Protein AF-A0A2L1CAH1-F1 (afdb_monomer_lite)

Structure (mmCIF, N/CA/C/O backbone):
data_AF-A0A2L1CAH1-F1
#
_entry.id   AF-A0A2L1CAH1-F1
#
loop_
_atom_site.group_PDB
_atom_site.id
_atom_site.type_symbol
_atom_site.label_atom_id
_atom_site.label_alt_id
_atom_site.label_comp_id
_atom_site.label_asym_id
_atom_site.label_entity_id
_atom_site.label_seq_id
_atom_site.pdbx_PDB_ins_code
_atom_site.Cartn_x
_a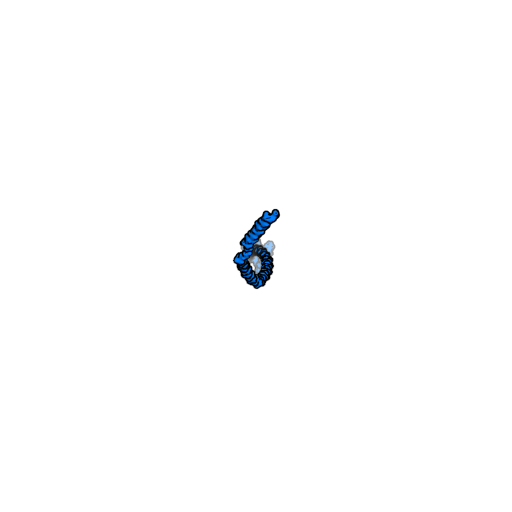tom_site.Cartn_y
_atom_site.Cartn_z
_atom_site.occupancy
_atom_site.B_iso_or_equiv
_atom_site.auth_seq_id
_atom_site.auth_comp_id
_atom_site.auth_asym_id
_atom_site.auth_atom_id
_atom_site.pdbx_PDB_model_num
ATOM 1 N N . MET A 1 1 ? 58.173 22.013 -158.706 1.00 51.66 1 MET A N 1
ATOM 2 C CA . MET A 1 1 ? 57.354 22.444 -157.548 1.00 51.66 1 MET A CA 1
ATOM 3 C C . MET A 1 1 ? 57.846 21.797 -156.236 1.00 51.66 1 MET A C 1
ATOM 5 O O . MET A 1 1 ? 57.111 21.020 -155.655 1.00 51.66 1 MET A O 1
ATOM 9 N N . ASN A 1 2 ? 59.063 22.099 -155.743 1.00 55.28 2 ASN A N 1
ATOM 10 C CA . ASN A 1 2 ? 59.622 21.423 -154.542 1.00 55.28 2 ASN A CA 1
ATOM 11 C C . ASN A 1 2 ? 60.184 22.351 -153.438 1.00 55.28 2 ASN A C 1
ATOM 13 O O . ASN A 1 2 ? 60.408 21.901 -152.319 1.00 55.28 2 ASN A O 1
ATOM 17 N N . ASN A 1 3 ? 60.353 23.658 -153.682 1.00 59.50 3 ASN A N 1
ATOM 18 C CA . ASN A 1 3 ? 60.960 24.559 -152.683 1.00 59.50 3 ASN A CA 1
ATOM 19 C C . ASN A 1 3 ? 59.996 25.047 -151.587 1.00 59.50 3 ASN A C 1
ATOM 21 O O . ASN A 1 3 ? 60.415 25.296 -150.459 1.00 59.50 3 ASN A O 1
ATOM 25 N N . LYS A 1 4 ? 58.692 25.150 -151.875 1.00 61.12 4 LYS A N 1
ATOM 26 C CA . LYS A 1 4 ? 57.699 25.646 -150.901 1.00 61.12 4 LYS A CA 1
ATOM 27 C C . LYS A 1 4 ? 57.363 24.609 -149.818 1.00 61.12 4 LYS A C 1
ATOM 29 O O . LYS A 1 4 ? 57.020 24.982 -148.700 1.00 61.12 4 LYS A O 1
ATOM 34 N N . PHE A 1 5 ? 57.492 23.320 -150.144 1.00 66.44 5 PHE A N 1
ATOM 35 C CA . PHE A 1 5 ? 57.262 22.213 -149.213 1.00 66.44 5 PHE A CA 1
ATOM 36 C C . PHE A 1 5 ? 58.412 22.092 -148.201 1.00 66.44 5 PHE A C 1
ATOM 38 O O . PHE A 1 5 ? 58.162 22.084 -146.998 1.00 66.44 5 PHE A O 1
ATOM 45 N N . ASN A 1 6 ? 59.666 22.155 -148.666 1.00 70.25 6 ASN A N 1
ATOM 46 C CA . ASN A 1 6 ? 60.852 22.134 -147.798 1.00 70.25 6 ASN A CA 1
ATOM 47 C C . ASN A 1 6 ? 60.894 23.298 -146.793 1.00 70.25 6 ASN A C 1
ATOM 49 O O . ASN A 1 6 ? 61.263 23.101 -145.636 1.00 70.25 6 ASN A O 1
ATOM 53 N N . LEU A 1 7 ? 60.458 24.499 -147.192 1.00 77.50 7 LEU A N 1
ATOM 54 C CA . LEU A 1 7 ? 60.399 25.644 -146.279 1.00 77.50 7 LEU A CA 1
ATOM 55 C C . LEU A 1 7 ? 59.354 25.442 -145.166 1.00 77.50 7 LEU A C 1
ATOM 57 O O . LEU A 1 7 ? 59.617 25.755 -144.007 1.00 77.50 7 LEU A O 1
ATOM 61 N N . ARG A 1 8 ? 58.184 24.874 -145.498 1.00 75.00 8 ARG A N 1
ATOM 62 C CA . ARG A 1 8 ? 57.129 24.572 -144.514 1.00 75.00 8 ARG A CA 1
ATOM 63 C C . ARG A 1 8 ? 57.563 23.503 -143.514 1.00 75.00 8 ARG A C 1
ATOM 65 O O . ARG A 1 8 ? 57.330 23.679 -142.323 1.00 75.00 8 ARG A O 1
ATOM 72 N N . VAL A 1 9 ? 58.228 22.446 -143.981 1.00 79.31 9 VAL A N 1
ATOM 73 C CA . VAL A 1 9 ? 58.766 21.387 -143.111 1.00 79.31 9 VAL A CA 1
ATOM 74 C C . VAL A 1 9 ? 59.795 21.960 -142.133 1.00 79.31 9 VAL A C 1
ATOM 76 O O . VAL A 1 9 ? 59.729 21.675 -140.941 1.00 79.31 9 VAL A O 1
ATOM 79 N N . ARG A 1 10 ? 60.684 22.848 -142.598 1.00 81.75 10 ARG A N 1
ATOM 80 C CA . ARG A 1 10 ? 61.702 23.477 -141.743 1.00 81.75 10 ARG A CA 1
ATOM 81 C C . ARG A 1 10 ? 61.093 24.332 -140.627 1.00 81.75 10 ARG A C 1
ATOM 83 O O . ARG A 1 10 ? 61.533 24.229 -139.491 1.00 81.75 10 ARG A O 1
ATOM 90 N N . ILE A 1 11 ? 60.049 25.110 -140.927 1.00 83.75 11 ILE A N 1
ATOM 91 C CA . ILE A 1 11 ? 59.339 25.937 -139.931 1.00 83.75 11 ILE A CA 1
ATOM 92 C C . ILE A 1 11 ? 58.644 25.068 -138.873 1.00 83.75 11 ILE A C 1
ATOM 94 O O . ILE A 1 11 ? 58.629 25.425 -137.696 1.00 83.75 11 ILE A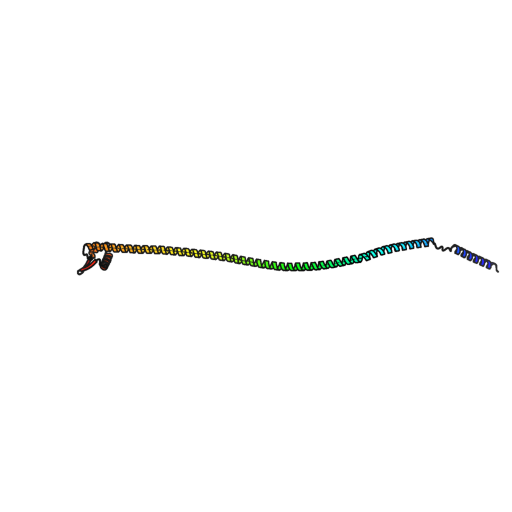 O 1
ATOM 98 N N . ILE A 1 12 ? 58.057 23.937 -139.278 1.00 80.44 12 ILE A N 1
ATOM 99 C CA . ILE A 1 12 ? 57.400 23.007 -138.350 1.00 80.44 12 ILE A CA 1
ATOM 100 C C . ILE A 1 12 ? 58.435 22.367 -137.419 1.00 80.44 12 ILE A C 1
ATOM 102 O O . ILE A 1 12 ? 58.217 22.339 -136.210 1.00 80.44 12 ILE A O 1
ATOM 106 N N . LEU A 1 13 ? 59.574 21.922 -137.956 1.00 81.44 13 LEU A N 1
ATOM 107 C CA . LEU A 1 13 ? 60.660 21.348 -137.157 1.00 81.44 13 LEU A CA 1
ATOM 108 C C . LEU A 1 13 ? 61.242 22.358 -136.158 1.00 81.44 13 LEU A C 1
ATOM 110 O O . LEU A 1 13 ? 61.469 22.003 -135.005 1.00 81.44 13 LEU A O 1
ATOM 114 N N . ASP A 1 14 ? 61.403 23.621 -136.557 1.00 86.19 14 ASP A N 1
ATOM 115 C CA . ASP A 1 14 ? 61.880 24.687 -135.665 1.00 86.19 14 ASP A CA 1
ATOM 116 C C . ASP A 1 14 ? 60.890 24.985 -134.530 1.00 86.19 14 ASP A C 1
ATOM 118 O O . ASP A 1 14 ? 61.290 25.218 -133.388 1.00 86.19 14 ASP A O 1
ATOM 122 N N . LYS A 1 15 ? 59.581 24.939 -134.818 1.00 84.25 15 LYS A N 1
ATOM 123 C CA . LYS A 1 15 ? 58.543 25.075 -133.787 1.00 84.25 15 LYS A CA 1
ATOM 124 C C . LYS A 1 15 ? 58.576 23.912 -132.803 1.00 84.25 15 LYS A C 1
ATOM 126 O O . LYS A 1 15 ? 58.573 24.161 -131.605 1.00 84.25 15 LYS A O 1
ATOM 131 N N . ILE A 1 16 ? 58.656 22.675 -133.299 1.00 79.50 16 ILE A N 1
ATOM 132 C CA . ILE A 1 16 ? 58.753 21.475 -132.454 1.00 79.50 16 ILE A CA 1
ATOM 133 C C . ILE A 1 16 ? 59.990 21.564 -131.555 1.00 79.50 16 ILE A C 1
ATOM 135 O O . ILE A 1 16 ? 59.885 21.333 -130.353 1.00 79.50 16 ILE A O 1
ATOM 139 N N . ARG A 1 17 ? 61.137 21.973 -132.109 1.00 81.19 17 ARG A N 1
ATOM 140 C CA . ARG A 1 17 ? 62.376 22.158 -131.349 1.00 81.19 17 ARG A CA 1
ATOM 141 C C . ARG A 1 17 ? 62.213 23.177 -130.221 1.00 81.19 17 ARG A C 1
ATOM 143 O O . ARG A 1 17 ? 62.519 22.847 -129.082 1.00 81.19 17 ARG A O 1
ATOM 150 N N . LYS A 1 18 ? 61.657 24.359 -130.510 1.00 80.50 18 LYS A N 1
ATOM 151 C CA . LYS A 1 18 ? 61.399 25.390 -129.490 1.00 80.50 18 LYS A CA 1
ATOM 152 C C . LYS A 1 18 ? 60.410 24.933 -128.420 1.00 80.50 18 LYS A C 1
ATOM 154 O O . LYS A 1 18 ? 60.565 25.288 -127.260 1.00 80.50 18 LYS A O 1
ATOM 159 N N . THR A 1 19 ? 59.402 24.138 -128.780 1.00 74.31 19 THR A N 1
ATOM 160 C CA . THR A 1 19 ? 58.467 23.568 -127.798 1.00 74.31 19 THR A CA 1
ATOM 161 C C . THR A 1 19 ? 59.156 22.553 -126.882 1.00 74.31 19 THR A C 1
ATOM 163 O O . THR A 1 19 ? 58.883 22.541 -125.685 1.00 74.31 19 THR A O 1
ATOM 166 N N . ILE A 1 20 ? 60.070 21.735 -127.412 1.00 71.62 20 ILE A N 1
ATOM 167 C CA . ILE A 1 20 ? 60.859 20.782 -126.616 1.00 71.62 20 ILE A CA 1
ATOM 168 C C . ILE A 1 20 ? 61.853 21.516 -125.705 1.00 71.62 20 ILE A C 1
ATOM 170 O O . ILE A 1 20 ? 61.951 21.179 -124.528 1.00 71.62 20 ILE A O 1
ATOM 174 N N . GLU A 1 21 ? 62.552 22.532 -126.219 1.00 70.81 21 GLU A N 1
ATOM 175 C CA . GLU A 1 21 ? 63.480 23.358 -125.433 1.00 70.81 21 GLU A CA 1
ATOM 176 C C . GLU A 1 21 ? 62.739 24.083 -124.293 1.00 70.81 21 GLU A C 1
ATOM 178 O O . GLU A 1 21 ? 63.142 23.955 -123.138 1.00 70.81 21 GLU A O 1
ATOM 183 N N . ASN A 1 22 ? 61.581 24.700 -124.567 1.00 64.19 22 ASN A N 1
ATOM 184 C CA . ASN A 1 22 ? 60.763 25.353 -123.537 1.00 64.19 22 ASN A CA 1
ATOM 185 C C . ASN A 1 22 ? 60.234 24.375 -122.470 1.00 64.19 22 ASN A C 1
ATOM 187 O O . ASN A 1 22 ? 60.210 24.720 -121.292 1.00 64.19 22 ASN A O 1
ATOM 191 N N . ASN A 1 23 ? 59.827 23.158 -122.853 1.00 61.34 23 ASN A N 1
ATOM 192 C CA . ASN A 1 23 ? 59.343 22.154 -121.896 1.00 61.34 23 ASN A CA 1
ATOM 193 C C . ASN A 1 23 ? 60.469 21.572 -121.023 1.00 61.34 23 ASN A C 1
ATOM 195 O O . ASN A 1 23 ? 60.215 21.188 -119.881 1.00 61.34 23 ASN A O 1
ATOM 199 N N . ASN A 1 24 ? 61.705 21.517 -121.530 1.00 57.97 24 ASN A N 1
ATOM 200 C CA . ASN A 1 24 ? 62.870 21.114 -120.739 1.00 57.97 24 ASN A CA 1
ATOM 201 C C . ASN A 1 24 ? 63.343 22.230 -119.793 1.00 57.97 24 ASN A C 1
ATOM 203 O O . ASN A 1 24 ? 63.825 21.929 -118.702 1.00 57.97 24 ASN A O 1
ATOM 207 N N . GLU A 1 25 ? 63.167 23.502 -120.160 1.00 52.69 25 GLU A N 1
ATOM 208 C CA . GLU A 1 25 ? 63.441 24.638 -119.269 1.00 52.69 25 GLU A CA 1
ATOM 209 C C . GLU A 1 25 ? 62.363 24.815 -118.186 1.00 52.69 25 GLU A C 1
ATOM 211 O O . GLU A 1 25 ? 62.686 25.177 -117.054 1.00 52.69 25 GLU A O 1
ATOM 216 N N . SER A 1 26 ? 61.099 24.478 -118.470 1.00 52.84 26 SER A N 1
ATOM 217 C CA . SER A 1 26 ? 59.996 24.537 -117.495 1.00 52.84 26 SER A CA 1
ATOM 218 C C . SER A 1 26 ? 59.761 23.227 -116.724 1.00 52.84 26 SER A C 1
ATOM 220 O O . SER A 1 26 ? 58.769 23.102 -116.008 1.00 52.84 26 SER A O 1
ATOM 222 N N . GLY A 1 27 ? 60.645 22.238 -116.879 1.00 49.12 27 GLY A N 1
ATOM 223 C CA . GLY A 1 27 ? 60.483 20.864 -116.393 1.00 49.12 27 GLY A CA 1
ATOM 224 C C . GLY A 1 27 ? 61.279 20.505 -115.136 1.00 49.12 27 GLY A C 1
ATOM 225 O O . GLY A 1 27 ? 61.533 19.326 -114.898 1.00 49.12 27 GLY A O 1
ATOM 226 N N . LYS A 1 28 ? 61.687 21.475 -114.310 1.00 46.72 28 LYS A N 1
ATOM 227 C CA . LYS A 1 28 ? 62.185 21.187 -112.955 1.00 46.72 28 LYS A CA 1
ATOM 228 C C . LYS A 1 28 ? 61.001 21.047 -111.997 1.00 46.72 28 LYS A C 1
ATOM 230 O O . LYS A 1 28 ? 60.682 21.968 -111.254 1.00 46.72 28 LYS A O 1
ATOM 235 N N . ASN A 1 29 ? 60.400 19.859 -111.942 1.00 53.66 29 ASN A N 1
ATOM 236 C CA . ASN A 1 29 ? 59.800 19.392 -110.690 1.00 53.66 29 ASN A CA 1
ATOM 237 C C . ASN A 1 29 ? 60.953 19.115 -109.713 1.00 53.66 29 ASN A C 1
ATOM 239 O O . ASN A 1 29 ? 61.335 17.969 -109.483 1.00 53.66 29 ASN A O 1
ATOM 243 N N . THR A 1 30 ? 61.578 20.169 -109.190 1.00 47.62 30 THR A N 1
ATOM 244 C CA . THR A 1 30 ? 62.443 20.043 -108.022 1.00 47.62 30 THR A CA 1
ATOM 245 C C . THR A 1 30 ? 61.550 19.603 -106.877 1.00 47.62 30 THR A C 1
ATOM 247 O O . THR A 1 30 ? 60.737 20.386 -106.389 1.00 47.62 30 THR A O 1
ATOM 250 N N . LEU A 1 31 ? 61.675 18.333 -106.481 1.00 55.16 31 LEU A N 1
ATOM 251 C CA . LEU A 1 31 ? 61.327 17.912 -105.132 1.00 55.16 31 LEU A CA 1
ATOM 252 C C . LEU A 1 31 ? 62.000 18.925 -104.201 1.00 55.16 31 LEU A C 1
ATOM 254 O O . LEU A 1 31 ? 63.228 19.005 -104.161 1.00 55.16 31 LEU A O 1
ATOM 258 N N . ASP A 1 32 ? 61.199 19.755 -103.540 1.00 59.81 32 ASP A N 1
ATOM 259 C CA . ASP A 1 32 ? 61.692 20.703 -102.551 1.00 59.81 32 ASP A CA 1
ATOM 260 C C . ASP A 1 32 ? 62.081 19.886 -101.314 1.00 59.81 32 ASP A C 1
ATOM 262 O O . ASP A 1 32 ? 61.291 19.669 -100.390 1.00 59.81 32 ASP A O 1
ATOM 266 N N . ASN A 1 33 ? 63.275 19.292 -101.386 1.00 68.06 33 ASN A N 1
ATOM 267 C CA . ASN A 1 33 ? 63.820 18.397 -100.372 1.00 68.06 33 ASN A CA 1
ATOM 268 C C . ASN A 1 33 ? 63.865 19.085 -99.004 1.00 68.06 33 ASN A C 1
ATOM 270 O O . ASN A 1 33 ? 63.699 18.413 -97.984 1.00 68.06 33 ASN A O 1
ATOM 274 N N . ASP A 1 34 ? 63.998 20.412 -98.979 1.00 69.38 34 ASP A N 1
ATOM 275 C CA . ASP A 1 34 ? 63.967 21.214 -97.760 1.00 69.38 34 ASP A CA 1
ATOM 276 C C . ASP A 1 34 ? 62.565 21.201 -97.136 1.00 69.38 34 ASP A C 1
ATOM 278 O O . ASP A 1 34 ? 62.415 20.966 -95.934 1.00 69.38 34 ASP A O 1
ATOM 282 N N . LYS A 1 35 ? 61.511 21.335 -97.952 1.00 73.50 35 LYS A N 1
ATOM 283 C CA . LYS A 1 35 ? 60.115 21.226 -97.500 1.00 73.50 35 LYS A CA 1
ATOM 284 C C . LYS A 1 35 ? 59.769 19.824 -96.992 1.00 73.50 35 LYS A C 1
ATOM 286 O O . LYS A 1 35 ? 59.100 19.698 -95.968 1.00 73.50 35 LYS A O 1
ATOM 291 N N . ILE A 1 36 ? 60.234 18.773 -97.668 1.00 74.56 36 ILE A N 1
ATOM 292 C CA . ILE A 1 36 ? 60.014 17.380 -97.236 1.00 74.56 36 ILE A CA 1
ATOM 293 C C . ILE A 1 36 ? 60.745 17.101 -95.919 1.00 74.56 36 ILE A C 1
ATOM 295 O O . ILE A 1 36 ? 60.158 16.531 -95.002 1.00 74.56 36 ILE A O 1
ATOM 299 N N . THR A 1 37 ? 61.993 17.552 -95.791 1.00 76.12 37 THR A N 1
ATOM 300 C CA . THR A 1 37 ? 62.785 17.406 -94.561 1.00 76.12 37 THR A CA 1
ATOM 301 C C . THR A 1 37 ? 62.132 18.141 -93.390 1.00 76.12 37 THR A C 1
ATOM 303 O O . THR A 1 37 ? 62.047 17.598 -92.288 1.00 76.12 37 THR A O 1
ATOM 306 N N . LEU A 1 38 ? 61.596 19.343 -93.626 1.00 81.19 38 LEU A N 1
ATOM 307 C CA . LEU A 1 38 ? 60.885 20.124 -92.615 1.00 81.19 38 LEU A CA 1
ATOM 308 C C . LEU A 1 38 ? 59.586 19.440 -92.150 1.00 81.19 38 LEU A C 1
ATOM 310 O O . LEU A 1 38 ? 59.309 19.403 -90.951 1.00 81.19 38 LEU A O 1
ATOM 314 N N . GLU A 1 39 ? 58.803 18.864 -93.066 1.00 78.94 39 GLU A N 1
ATOM 315 C CA . GLU A 1 39 ? 57.589 18.112 -92.716 1.00 78.94 39 GLU A CA 1
ATOM 316 C C . GLU A 1 39 ? 57.900 16.785 -92.003 1.00 78.94 39 GLU A C 1
ATOM 318 O O . GLU A 1 39 ? 57.245 16.456 -91.011 1.00 78.94 39 GLU A O 1
ATOM 323 N N . LEU A 1 40 ? 58.946 16.060 -92.416 1.00 82.19 40 LEU A N 1
ATOM 324 C CA . LEU A 1 40 ? 59.426 14.871 -91.703 1.00 82.19 40 LEU A CA 1
ATOM 325 C C . LEU A 1 40 ? 59.922 15.214 -90.291 1.00 82.19 40 LEU A C 1
ATOM 327 O O . LEU A 1 40 ? 59.604 14.496 -89.346 1.00 82.19 40 LEU A O 1
ATOM 331 N N . GLY A 1 41 ? 60.618 16.341 -90.118 1.00 81.69 41 GLY A N 1
ATOM 332 C CA . GLY A 1 41 ? 61.028 16.839 -88.802 1.00 81.69 41 GLY A CA 1
ATOM 333 C C . GLY A 1 41 ? 59.837 17.159 -87.890 1.00 81.69 41 GLY A C 1
ATOM 334 O O . GLY A 1 41 ? 59.830 16.777 -86.719 1.00 81.69 41 GLY A O 1
ATOM 335 N N . LYS A 1 42 ? 58.779 17.789 -88.424 1.00 85.62 42 LYS A N 1
ATOM 336 C CA . LYS A 1 42 ? 57.525 18.024 -87.680 1.00 85.62 42 LYS A CA 1
ATOM 337 C C . LYS A 1 42 ? 56.836 16.718 -87.286 1.00 85.62 42 LYS A C 1
ATOM 339 O O . LYS A 1 42 ? 56.330 16.619 -86.169 1.00 85.62 42 LYS A O 1
ATOM 344 N N . LEU A 1 43 ? 56.792 15.736 -88.187 1.00 84.88 43 LEU A N 1
ATOM 345 C CA . LEU A 1 43 ? 56.214 14.420 -87.911 1.00 84.88 43 LEU A CA 1
ATOM 346 C C . LEU A 1 43 ? 57.003 13.682 -86.830 1.00 84.88 43 LEU A C 1
ATOM 348 O O . LEU A 1 43 ? 56.394 13.165 -85.897 1.00 84.88 43 LEU A O 1
ATOM 352 N N . ASN A 1 44 ? 58.334 13.707 -86.898 1.00 86.25 44 ASN A N 1
ATOM 353 C CA . ASN A 1 44 ? 59.185 13.070 -85.900 1.00 86.25 44 ASN A CA 1
ATOM 354 C C . ASN A 1 44 ? 58.977 13.688 -84.507 1.00 86.25 44 ASN A C 1
ATOM 356 O O . ASN A 1 44 ? 58.738 12.970 -83.542 1.00 86.25 44 ASN A O 1
ATOM 360 N N . ASN A 1 45 ? 58.911 15.022 -84.420 1.00 88.00 45 ASN A N 1
ATOM 361 C CA . ASN A 1 45 ? 58.610 15.720 -83.166 1.00 88.00 45 ASN A CA 1
ATOM 362 C C . ASN A 1 45 ? 57.222 15.366 -82.601 1.00 88.00 45 ASN A C 1
ATOM 364 O O . ASN A 1 45 ? 57.059 15.261 -81.385 1.00 88.00 45 ASN A O 1
ATOM 368 N N . LYS A 1 46 ? 56.212 15.170 -83.462 1.00 88.25 46 LYS A N 1
ATOM 369 C CA . LYS A 1 46 ? 54.879 14.712 -83.031 1.00 88.25 46 LYS A CA 1
ATOM 370 C C . LYS A 1 46 ? 54.919 13.284 -82.492 1.00 88.25 46 LYS A C 1
ATOM 372 O O . LYS A 1 46 ? 54.315 13.023 -81.456 1.00 88.25 46 LYS A O 1
ATOM 377 N N . VAL A 1 47 ? 55.633 12.379 -83.162 1.00 89.44 47 VAL A N 1
ATOM 378 C CA . VAL A 1 47 ? 55.813 10.990 -82.707 1.00 89.44 47 VAL A CA 1
ATOM 379 C C . VAL A 1 47 ? 56.539 10.952 -81.361 1.00 89.44 47 VAL A C 1
ATOM 381 O O . VAL A 1 47 ? 56.110 10.233 -80.459 1.00 89.44 47 VAL A O 1
ATOM 384 N N . ASP A 1 48 ? 57.567 11.780 -81.179 1.00 88.00 48 ASP A N 1
ATOM 385 C CA . ASP A 1 48 ? 58.277 11.910 -79.905 1.00 88.00 48 ASP A CA 1
ATOM 386 C C . ASP A 1 48 ? 57.376 12.455 -78.787 1.00 88.00 48 ASP A C 1
ATOM 388 O O . ASP A 1 48 ? 57.447 11.980 -77.650 1.00 88.00 48 ASP A O 1
ATOM 392 N N . GLY A 1 49 ? 56.500 13.417 -79.103 1.00 89.56 49 GLY A N 1
ATOM 393 C CA . GLY A 1 49 ? 55.473 13.919 -78.185 1.00 89.56 49 GLY A CA 1
ATOM 394 C C . GLY A 1 49 ? 54.514 12.815 -77.733 1.00 89.56 49 GLY A C 1
ATOM 395 O O . GLY A 1 49 ? 54.381 12.572 -76.534 1.00 89.56 49 GLY A O 1
ATOM 396 N N . ILE A 1 50 ? 53.946 12.073 -78.688 1.00 90.38 50 ILE A N 1
ATOM 397 C CA . ILE A 1 50 ? 53.048 10.937 -78.420 1.00 90.38 50 ILE A CA 1
ATOM 398 C C . ILE A 1 50 ? 53.763 9.865 -77.585 1.00 90.38 50 ILE A C 1
ATOM 400 O O . ILE A 1 50 ? 53.206 9.349 -76.622 1.00 90.38 50 ILE A O 1
ATOM 404 N N . SER A 1 51 ? 55.019 9.547 -77.904 1.00 89.88 51 SER A N 1
ATOM 405 C CA . SER A 1 51 ? 55.810 8.550 -77.171 1.00 89.88 51 SER A CA 1
ATOM 406 C C . SER A 1 51 ? 56.027 8.940 -75.703 1.00 89.88 51 SER A C 1
ATOM 408 O O . SER A 1 51 ? 55.941 8.091 -74.810 1.00 89.88 51 SER A O 1
ATOM 410 N N . LYS A 1 52 ? 56.262 10.229 -75.420 1.00 92.50 52 LYS A N 1
ATOM 411 C CA . LYS A 1 52 ? 56.367 10.741 -74.044 1.00 92.50 52 LYS A CA 1
ATOM 412 C C . LYS A 1 52 ? 55.032 10.665 -73.303 1.00 92.50 52 LYS A C 1
ATOM 414 O O . LYS A 1 52 ? 55.023 10.223 -72.156 1.00 92.50 52 LYS A O 1
ATOM 419 N N . GLU A 1 53 ? 53.928 11.038 -73.946 1.00 91.00 53 GLU A N 1
ATOM 420 C CA . GLU A 1 53 ? 52.584 10.955 -73.356 1.00 91.00 53 GLU A CA 1
ATOM 421 C C . GLU A 1 53 ? 52.185 9.511 -73.041 1.00 91.00 53 GLU A C 1
ATOM 423 O O . GLU A 1 53 ? 51.751 9.224 -71.929 1.00 91.00 53 GLU A O 1
ATOM 428 N N . VAL A 1 54 ? 52.420 8.574 -73.966 1.00 91.81 54 VAL A N 1
ATOM 429 C CA . VAL A 1 54 ? 52.146 7.143 -73.753 1.00 91.81 54 VAL A CA 1
ATOM 430 C C . VAL A 1 54 ? 52.945 6.600 -72.566 1.00 91.81 54 VAL A C 1
ATOM 432 O O . VAL A 1 54 ? 52.397 5.863 -71.746 1.00 91.81 54 VAL A O 1
ATOM 435 N N . LYS A 1 55 ? 54.218 6.991 -72.418 1.00 90.06 55 LYS A N 1
ATOM 436 C CA . LYS A 1 55 ? 55.026 6.626 -71.241 1.00 90.06 55 LYS A CA 1
ATOM 437 C C . LYS A 1 55 ? 54.481 7.242 -69.951 1.00 90.06 55 LYS A C 1
ATOM 439 O O . LYS A 1 55 ? 54.453 6.556 -68.931 1.00 90.06 55 LYS A O 1
ATOM 444 N N . GLY A 1 56 ? 54.039 8.500 -69.999 1.00 90.44 56 GLY A N 1
ATOM 445 C CA . GLY A 1 56 ? 53.388 9.178 -68.878 1.00 90.44 56 GLY A CA 1
ATOM 446 C C . GLY A 1 56 ? 52.124 8.446 -68.427 1.00 90.44 56 GLY A C 1
ATOM 447 O O . GLY A 1 56 ? 52.031 8.045 -67.271 1.00 90.44 56 GLY A O 1
ATOM 448 N N . HIS A 1 57 ? 51.208 8.169 -69.357 1.00 92.38 57 HIS A N 1
ATOM 449 C CA . HIS A 1 57 ? 49.985 7.418 -69.077 1.00 92.38 57 HIS A CA 1
ATOM 450 C C . HIS A 1 57 ? 50.275 6.000 -68.584 1.00 92.38 57 HIS A C 1
ATOM 452 O O . HIS A 1 57 ? 49.645 5.554 -67.633 1.00 92.38 57 HIS A O 1
ATOM 458 N N . SER A 1 58 ? 51.250 5.296 -69.168 1.00 92.00 58 SER A N 1
ATOM 459 C CA . SER A 1 58 ? 51.623 3.950 -68.717 1.00 92.00 58 SER A CA 1
ATOM 460 C C . SER A 1 58 ? 52.093 3.935 -67.260 1.00 92.00 58 SER A C 1
ATOM 462 O O . SER A 1 58 ? 51.768 2.997 -66.535 1.00 92.00 58 SER A O 1
ATOM 464 N N . LYS A 1 59 ? 52.805 4.977 -66.809 1.00 92.50 59 LYS A N 1
ATOM 465 C CA . LYS A 1 59 ? 53.178 5.124 -65.398 1.00 92.50 59 LYS A CA 1
ATOM 466 C C . LYS A 1 59 ? 51.944 5.328 -64.514 1.00 92.50 59 LYS A C 1
ATOM 468 O O . LYS A 1 59 ? 51.796 4.615 -63.529 1.00 92.50 59 LYS A O 1
ATOM 473 N N . THR A 1 60 ? 51.042 6.228 -64.900 1.00 90.12 60 THR A N 1
ATOM 474 C CA . THR A 1 60 ? 49.790 6.474 -64.166 1.00 90.12 60 THR A CA 1
ATOM 475 C C . THR A 1 60 ? 48.909 5.225 -64.086 1.00 90.12 60 THR A C 1
ATOM 477 O O . THR A 1 60 ? 48.349 4.946 -63.033 1.00 90.12 60 THR A O 1
ATOM 480 N N . PHE A 1 61 ? 48.815 4.433 -65.159 1.00 92.69 61 PHE A N 1
ATOM 481 C CA . PHE A 1 61 ? 48.068 3.172 -65.139 1.00 92.69 61 PHE A CA 1
ATOM 482 C C . PHE A 1 61 ? 48.655 2.163 -64.151 1.00 92.69 61 PHE A C 1
ATOM 484 O O . PHE A 1 61 ? 47.886 1.528 -63.440 1.00 92.69 61 PHE A O 1
ATOM 491 N N . LYS A 1 62 ? 49.987 2.055 -64.056 1.00 90.56 62 LYS A N 1
ATOM 492 C CA . LYS A 1 62 ? 50.636 1.185 -63.063 1.00 90.56 62 LYS A CA 1
ATOM 493 C C . LYS A 1 62 ? 50.376 1.641 -61.630 1.00 90.56 62 LYS A C 1
ATOM 495 O O . LYS A 1 62 ? 50.026 0.821 -60.795 1.00 90.56 62 LYS A O 1
ATOM 500 N N . GLU A 1 63 ? 50.489 2.941 -61.360 1.00 91.00 63 GLU A N 1
ATOM 501 C CA . GLU A 1 63 ? 50.191 3.503 -60.033 1.00 91.00 63 GLU A CA 1
ATOM 502 C C . GLU A 1 63 ? 48.723 3.246 -59.631 1.00 91.00 63 GLU A C 1
ATOM 504 O O . GLU A 1 63 ? 48.438 2.924 -58.479 1.00 91.00 63 GLU A O 1
ATOM 509 N N . LEU A 1 64 ? 47.787 3.323 -60.585 1.00 90.56 64 LEU A N 1
ATOM 510 C CA . LEU A 1 64 ? 46.380 2.976 -60.356 1.00 90.56 64 LEU A CA 1
ATOM 511 C C . LEU A 1 64 ? 46.169 1.473 -60.141 1.00 90.56 64 LEU A C 1
ATOM 513 O O . LEU A 1 64 ? 45.394 1.093 -59.268 1.00 90.56 64 LEU A O 1
ATOM 517 N N . GLU A 1 65 ? 46.837 0.624 -60.922 1.00 90.88 65 GLU A N 1
ATOM 518 C CA . GLU A 1 65 ? 46.763 -0.835 -60.794 1.00 90.88 65 GLU A CA 1
ATOM 519 C C . GLU A 1 65 ? 47.283 -1.312 -59.431 1.00 90.88 65 GLU A C 1
ATOM 521 O O . GLU A 1 65 ? 46.692 -2.206 -58.832 1.00 90.88 65 GLU A O 1
ATOM 526 N N . GLU A 1 66 ? 48.328 -0.670 -58.903 1.00 91.19 66 GLU A N 1
ATOM 527 C CA . GLU A 1 66 ? 48.881 -0.955 -57.575 1.00 91.19 66 GLU A CA 1
ATOM 528 C C . GLU A 1 66 ? 47.996 -0.419 -56.432 1.00 91.19 66 GLU A C 1
ATOM 530 O O . GLU A 1 66 ? 47.880 -1.075 -55.398 1.00 91.19 66 GLU A O 1
ATOM 535 N N . GLY A 1 67 ? 47.340 0.736 -56.607 1.00 89.62 67 GLY A N 1
ATOM 536 C CA . GLY A 1 67 ? 46.500 1.355 -55.567 1.00 89.62 67 GLY A CA 1
ATOM 537 C C . GLY A 1 67 ? 45.056 0.837 -55.490 1.00 89.62 67 GLY A C 1
ATOM 538 O O . GLY A 1 67 ? 44.427 0.890 -54.431 1.00 89.62 67 GLY A O 1
ATOM 539 N N . LEU A 1 68 ? 44.506 0.320 -56.595 1.00 92.50 68 LEU A N 1
ATOM 540 C CA . LEU A 1 68 ? 43.138 -0.213 -56.658 1.00 92.50 68 LEU A CA 1
ATOM 541 C C . LEU A 1 68 ? 42.868 -1.346 -55.647 1.00 92.50 68 LEU A C 1
ATOM 543 O O . LEU A 1 68 ? 41.816 -1.301 -55.003 1.00 92.50 68 LEU A O 1
ATOM 547 N N . PRO A 1 69 ? 43.766 -2.335 -55.463 1.00 93.19 69 PRO A N 1
ATOM 548 C CA . PRO A 1 69 ? 43.586 -3.391 -54.470 1.00 93.19 69 PRO A CA 1
ATOM 549 C C . PRO A 1 69 ? 43.426 -2.864 -53.040 1.00 93.19 69 PRO A C 1
ATOM 551 O O . PRO A 1 69 ? 42.492 -3.273 -52.355 1.00 93.19 69 PRO A O 1
ATOM 554 N N . GLU A 1 70 ? 44.267 -1.916 -52.612 1.00 92.25 70 GLU A N 1
ATOM 555 C CA . GLU A 1 70 ? 44.190 -1.323 -51.268 1.00 92.25 70 GLU A CA 1
ATOM 556 C C . GLU A 1 70 ? 42.875 -0.553 -51.074 1.00 92.25 70 GLU A C 1
ATOM 558 O O . GLU A 1 70 ? 42.220 -0.646 -50.034 1.00 92.25 70 GLU A O 1
ATOM 563 N N . TYR A 1 71 ? 42.435 0.184 -52.098 1.00 93.00 71 TYR A N 1
ATOM 564 C CA . TYR A 1 71 ? 41.158 0.895 -52.057 1.00 93.00 71 TYR A CA 1
ATOM 565 C C . TYR A 1 71 ? 39.961 -0.062 -51.933 1.00 93.00 71 TYR A C 1
ATOM 567 O O . TYR A 1 71 ? 39.027 0.190 -51.163 1.00 93.00 71 TYR A O 1
ATOM 575 N N . LEU A 1 72 ? 39.988 -1.172 -52.675 1.00 94.56 72 LEU A N 1
ATOM 576 C CA . LEU A 1 72 ? 38.954 -2.205 -52.617 1.00 94.56 72 LEU A CA 1
ATOM 577 C C . LEU A 1 72 ? 38.940 -2.914 -51.259 1.00 94.56 72 LEU A C 1
ATOM 579 O O . LEU A 1 72 ? 37.868 -3.092 -50.682 1.00 94.56 72 LEU A O 1
ATOM 583 N N . GLU A 1 73 ? 40.108 -3.250 -50.711 1.00 95.38 73 GLU A N 1
ATOM 584 C CA . GLU A 1 73 ? 40.232 -3.837 -49.375 1.00 95.38 73 GLU A CA 1
ATOM 585 C C . GLU A 1 73 ? 39.668 -2.899 -48.298 1.00 95.38 73 GLU A C 1
ATOM 587 O O . GLU A 1 73 ? 38.839 -3.307 -47.484 1.00 95.38 73 GLU A O 1
ATOM 592 N N . ASN A 1 74 ? 40.018 -1.611 -48.350 1.00 94.31 74 ASN A N 1
ATOM 593 C CA . ASN A 1 74 ? 39.478 -0.604 -47.438 1.00 94.31 74 ASN A CA 1
ATOM 594 C C . ASN A 1 74 ? 37.953 -0.464 -47.549 1.00 94.31 74 ASN A C 1
ATOM 596 O O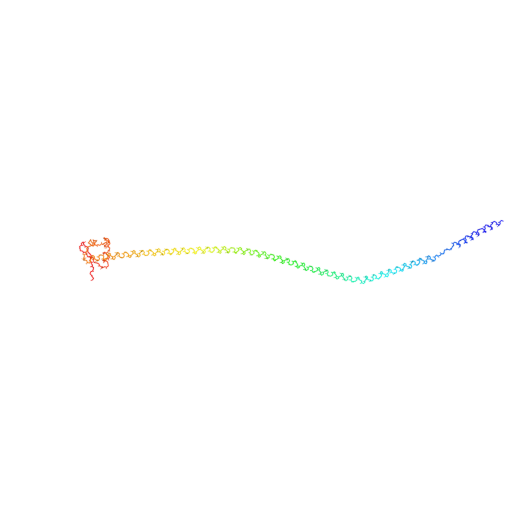 . ASN A 1 74 ? 37.266 -0.308 -46.537 1.00 94.31 74 ASN A O 1
ATOM 600 N N . THR A 1 75 ? 37.408 -0.542 -48.763 1.00 95.31 75 THR A N 1
ATOM 601 C CA . THR A 1 75 ? 35.957 -0.487 -48.992 1.00 95.31 75 THR A CA 1
ATOM 602 C C . THR A 1 75 ? 35.252 -1.699 -48.381 1.00 95.31 75 THR A C 1
ATOM 604 O O . THR A 1 75 ? 34.228 -1.541 -47.709 1.00 95.31 75 THR A O 1
ATOM 607 N N . ASN A 1 76 ? 35.824 -2.894 -48.540 1.00 95.25 76 ASN A N 1
ATOM 608 C CA . ASN A 1 76 ? 35.287 -4.123 -47.957 1.00 95.25 76 ASN A CA 1
ATOM 609 C C . ASN A 1 76 ? 35.328 -4.077 -46.424 1.00 95.25 76 ASN A C 1
ATOM 611 O O . ASN A 1 76 ? 34.295 -4.264 -45.785 1.00 95.25 76 ASN A O 1
ATOM 615 N N . ASN A 1 77 ? 36.470 -3.702 -45.842 1.00 96.19 77 ASN A N 1
ATOM 616 C CA . ASN A 1 77 ? 36.635 -3.572 -44.391 1.00 96.19 77 ASN A CA 1
ATOM 617 C C . ASN A 1 77 ? 35.645 -2.565 -43.784 1.00 96.19 77 ASN A C 1
ATOM 619 O O . ASN A 1 77 ? 35.092 -2.784 -42.706 1.00 96.19 77 ASN A O 1
ATOM 623 N N . ASN A 1 78 ? 35.400 -1.444 -44.467 1.00 95.81 78 ASN A N 1
ATOM 624 C CA . ASN A 1 78 ? 34.415 -0.463 -44.013 1.00 95.81 78 ASN A CA 1
ATOM 625 C C . ASN A 1 78 ? 32.981 -0.992 -44.123 1.00 95.81 78 ASN A C 1
ATOM 627 O O . ASN A 1 78 ? 32.166 -0.709 -43.249 1.00 95.81 78 ASN A O 1
ATOM 631 N N . THR A 1 79 ? 32.679 -1.776 -45.158 1.00 96.44 79 THR A N 1
ATOM 632 C CA . THR A 1 79 ? 31.363 -2.407 -45.321 1.00 96.44 79 THR A CA 1
ATOM 633 C C . THR A 1 79 ? 31.087 -3.405 -44.198 1.00 96.44 79 THR A C 1
ATOM 635 O O . THR A 1 79 ? 30.013 -3.368 -43.603 1.00 96.44 79 THR A O 1
ATOM 638 N N . GLU A 1 80 ? 32.064 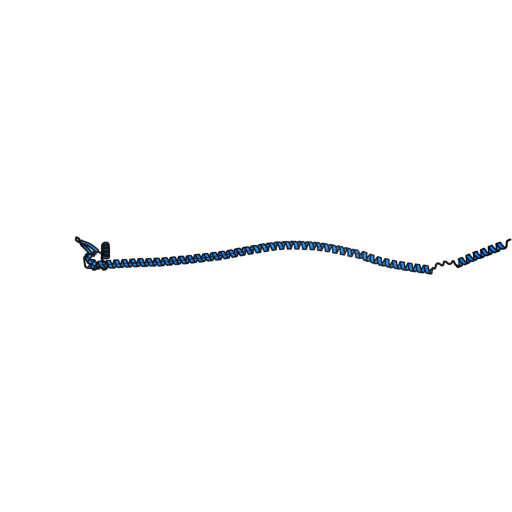-4.241 -43.842 1.00 96.44 80 GLU A N 1
ATOM 639 C CA . GLU A 1 80 ? 31.941 -5.178 -42.718 1.00 96.44 80 GLU A CA 1
ATOM 640 C C . GLU A 1 80 ? 31.690 -4.448 -41.394 1.00 96.44 80 GLU A C 1
ATOM 642 O O . GLU A 1 80 ? 30.754 -4.787 -40.672 1.00 96.44 80 GLU A O 1
ATOM 647 N N . LYS A 1 81 ? 32.438 -3.372 -41.116 1.00 96.12 81 LYS A N 1
ATOM 648 C CA . LYS A 1 81 ? 32.224 -2.547 -39.914 1.00 96.12 81 LYS A CA 1
ATOM 649 C C . LYS A 1 81 ? 30.834 -1.918 -39.857 1.00 96.12 81 LYS A C 1
ATOM 651 O O . LYS A 1 81 ? 30.253 -1.829 -38.778 1.00 96.12 81 LYS A O 1
ATOM 656 N N . ILE A 1 82 ? 30.293 -1.475 -40.993 1.00 96.25 82 ILE A N 1
ATOM 657 C CA . ILE A 1 82 ? 28.923 -0.945 -41.056 1.00 96.25 82 ILE A CA 1
ATOM 658 C C . ILE A 1 82 ? 27.924 -2.035 -40.651 1.00 96.25 82 ILE A C 1
ATOM 660 O O . ILE A 1 82 ? 27.072 -1.785 -39.803 1.00 96.25 82 ILE A O 1
ATOM 664 N N . LEU A 1 83 ? 28.080 -3.258 -41.166 1.00 95.75 83 LEU A N 1
ATOM 665 C CA . LEU A 1 83 ? 27.211 -4.384 -40.810 1.00 95.75 83 LEU A CA 1
ATOM 666 C C . LEU A 1 83 ? 27.322 -4.765 -39.323 1.00 95.75 83 LEU A C 1
ATOM 668 O O . LEU A 1 83 ? 26.314 -5.066 -38.681 1.00 95.75 83 LEU A O 1
ATOM 672 N N . GLU A 1 84 ? 28.524 -4.722 -38.745 1.00 95.88 84 GLU A N 1
ATOM 673 C CA . GLU A 1 84 ? 28.727 -4.947 -37.307 1.00 95.88 84 GLU A CA 1
ATOM 674 C C . GLU A 1 84 ? 28.052 -3.867 -36.447 1.00 95.88 84 GLU A C 1
ATOM 676 O O . GLU A 1 84 ? 27.447 -4.168 -35.407 1.00 95.88 84 GLU A O 1
ATOM 681 N N . HIS A 1 85 ? 28.130 -2.606 -36.877 1.00 95.44 85 HIS A N 1
ATOM 682 C CA . HIS A 1 85 ? 27.456 -1.495 -36.211 1.00 95.44 85 HIS A CA 1
ATOM 683 C C . HIS A 1 85 ? 25.932 -1.626 -36.299 1.00 95.44 85 HIS A C 1
ATOM 685 O O . HIS A 1 85 ? 25.262 -1.455 -35.279 1.00 95.44 85 HIS A O 1
ATOM 691 N N . ASP A 1 86 ? 25.388 -2.011 -37.453 1.00 95.50 86 ASP A N 1
ATOM 692 C CA . ASP A 1 86 ? 23.954 -2.260 -37.628 1.00 95.50 86 ASP A CA 1
ATOM 693 C C . ASP A 1 86 ? 23.465 -3.386 -36.704 1.00 95.50 86 ASP A C 1
ATOM 695 O O . ASP A 1 86 ? 22.491 -3.220 -35.965 1.00 95.50 86 ASP A O 1
ATOM 699 N N . ALA A 1 87 ? 24.202 -4.500 -36.633 1.00 95.56 87 ALA A N 1
ATOM 700 C CA . ALA A 1 87 ? 23.889 -5.594 -35.714 1.00 95.56 87 ALA A CA 1
ATOM 701 C C . ALA A 1 87 ? 23.945 -5.159 -34.234 1.00 95.56 87 ALA A C 1
ATOM 703 O O . ALA A 1 87 ? 23.195 -5.660 -33.388 1.00 95.56 87 ALA A O 1
ATOM 704 N N . THR A 1 88 ? 24.834 -4.223 -33.897 1.00 96.44 88 THR A N 1
ATOM 705 C CA . THR A 1 88 ? 24.927 -3.648 -32.549 1.00 96.44 88 THR A CA 1
ATOM 706 C C . THR A 1 88 ? 23.740 -2.734 -32.248 1.00 96.44 88 THR A C 1
ATOM 708 O O . THR A 1 88 ? 23.158 -2.829 -31.164 1.00 96.44 88 THR A O 1
ATOM 711 N N . LEU A 1 89 ? 23.326 -1.905 -33.209 1.00 96.38 89 LEU A N 1
ATOM 712 C CA . LEU A 1 89 ? 22.141 -1.055 -33.092 1.00 96.38 89 LEU A CA 1
ATOM 713 C C . LEU A 1 89 ? 20.873 -1.885 -32.870 1.00 96.38 89 LEU A C 1
ATOM 715 O O . LEU A 1 89 ? 20.088 -1.560 -31.981 1.00 96.38 89 LEU A O 1
ATOM 719 N N . GLU A 1 90 ? 20.704 -3.004 -33.578 1.00 96.56 90 GLU A N 1
ATOM 720 C CA . GLU A 1 90 ? 19.572 -3.911 -33.346 1.00 96.56 90 GLU A CA 1
ATOM 721 C C . GLU A 1 90 ? 19.534 -4.465 -31.914 1.00 96.56 90 GLU A C 1
ATOM 723 O O . GLU A 1 90 ? 18.463 -4.563 -31.307 1.00 96.56 90 GLU A O 1
ATOM 728 N N . LYS A 1 91 ? 20.693 -4.822 -31.343 1.00 97.19 91 LYS A N 1
ATOM 729 C CA . LYS A 1 91 ? 20.777 -5.291 -29.950 1.00 97.19 91 LYS A CA 1
ATOM 730 C C . LYS A 1 91 ? 20.390 -4.191 -28.966 1.00 97.19 91 LYS A C 1
ATOM 732 O O . LYS A 1 91 ? 19.652 -4.462 -28.020 1.00 97.19 91 LYS A O 1
ATOM 737 N N . ILE A 1 92 ? 20.853 -2.963 -29.202 1.00 96.69 92 ILE A N 1
ATOM 738 C CA . ILE A 1 92 ? 20.503 -1.798 -28.380 1.00 96.69 92 ILE A CA 1
ATOM 739 C C . ILE A 1 92 ? 18.995 -1.531 -28.453 1.00 96.69 92 ILE A C 1
ATOM 741 O O . ILE A 1 92 ? 18.366 -1.331 -27.417 1.00 96.69 92 ILE A O 1
ATOM 745 N N . LEU A 1 93 ? 18.391 -1.596 -29.642 1.00 97.06 93 LEU A N 1
ATOM 746 C CA . LEU A 1 93 ? 16.948 -1.405 -29.812 1.00 97.06 93 LEU A CA 1
ATOM 747 C C . LEU A 1 93 ? 16.132 -2.458 -29.054 1.00 97.06 93 LEU A C 1
ATOM 749 O O . LEU A 1 93 ? 15.205 -2.101 -28.328 1.00 97.06 93 LEU A O 1
ATOM 753 N N . LYS A 1 94 ? 16.515 -3.738 -29.145 1.00 97.25 94 LYS A N 1
ATOM 754 C CA . LYS A 1 94 ? 15.872 -4.817 -28.373 1.00 97.25 94 LYS A CA 1
ATOM 755 C C . LYS A 1 94 ? 15.997 -4.598 -26.866 1.00 97.25 94 LYS A C 1
ATOM 757 O O . LYS A 1 94 ? 15.043 -4.840 -26.130 1.00 97.25 94 LYS A O 1
ATOM 762 N N . TYR A 1 95 ? 17.154 -4.125 -26.404 1.00 97.19 95 TYR A N 1
ATOM 763 C CA . TYR A 1 95 ? 17.360 -3.796 -24.995 1.00 97.19 95 TYR A CA 1
ATOM 764 C C . TYR A 1 95 ? 16.450 -2.645 -24.538 1.00 97.19 95 TYR A C 1
ATOM 766 O O . TYR A 1 95 ? 15.791 -2.760 -23.508 1.00 97.19 95 TYR A O 1
ATOM 774 N N . ILE A 1 96 ? 16.347 -1.571 -25.328 1.00 96.75 96 ILE A N 1
ATOM 775 C CA . ILE A 1 96 ? 15.451 -0.440 -25.040 1.00 96.75 96 ILE A CA 1
ATOM 776 C C . ILE A 1 96 ? 13.988 -0.903 -24.966 1.00 96.75 96 ILE A C 1
ATOM 778 O O . ILE A 1 96 ? 13.260 -0.493 -24.062 1.00 96.75 96 ILE A O 1
ATOM 782 N N . GLU A 1 97 ? 13.550 -1.775 -25.876 1.00 97.12 97 GLU A N 1
ATOM 783 C CA . GLU A 1 97 ? 12.191 -2.328 -25.849 1.00 97.12 97 GLU A CA 1
ATOM 784 C C . GLU A 1 97 ? 11.924 -3.127 -24.561 1.00 97.12 97 GLU A C 1
ATOM 786 O O . GLU A 1 97 ? 10.863 -2.989 -23.948 1.00 97.12 97 GLU A O 1
ATOM 791 N N . GLN A 1 98 ? 12.897 -3.923 -24.114 1.00 97.12 98 GLN A N 1
ATOM 792 C CA . GLN A 1 98 ? 12.792 -4.698 -22.878 1.00 97.12 98 GLN A CA 1
ATOM 793 C C . GLN A 1 98 ? 12.742 -3.806 -21.626 1.00 97.12 98 GLN A C 1
ATOM 795 O O . GLN A 1 98 ? 11.950 -4.059 -20.712 1.00 97.12 98 GLN A O 1
ATOM 800 N N . GLU A 1 99 ? 13.551 -2.748 -21.583 1.00 96.81 99 GLU A N 1
ATOM 801 C CA . GLU A 1 99 ? 13.523 -1.762 -20.497 1.00 96.81 99 GLU A CA 1
ATOM 802 C C . GLU A 1 99 ? 12.188 -1.009 -20.456 1.00 96.81 99 GLU A C 1
ATOM 804 O O . GLU A 1 99 ? 11.632 -0.804 -19.377 1.00 96.81 99 GLU A O 1
ATOM 809 N N . ASN A 1 100 ? 11.614 -0.672 -21.615 1.00 96.81 100 ASN A N 1
ATOM 810 C CA . ASN A 1 100 ? 10.296 -0.040 -21.683 1.00 96.81 100 ASN A CA 1
ATOM 811 C C . ASN A 1 100 ? 9.192 -0.949 -21.125 1.00 96.81 100 ASN A C 1
ATOM 813 O O . ASN A 1 100 ? 8.402 -0.494 -20.300 1.00 96.81 100 ASN A O 1
ATOM 817 N N . LYS A 1 101 ? 9.184 -2.242 -21.477 1.00 96.75 101 LYS A N 1
ATOM 818 C CA . LYS A 1 101 ? 8.244 -3.218 -20.887 1.00 96.75 101 LYS A CA 1
ATOM 819 C C . LYS A 1 101 ? 8.409 -3.310 -19.369 1.00 96.75 101 LYS A C 1
ATOM 821 O O . LYS A 1 101 ? 7.437 -3.246 -18.623 1.00 96.75 101 LYS A O 1
ATOM 826 N N . THR A 1 102 ? 9.655 -3.374 -18.902 1.00 96.50 102 THR A N 1
ATOM 827 C CA . THR A 1 102 ? 9.968 -3.413 -17.464 1.00 96.50 102 THR A CA 1
ATOM 828 C C . THR A 1 102 ? 9.490 -2.146 -16.746 1.00 96.50 102 THR A C 1
ATOM 830 O O . THR A 1 102 ? 9.008 -2.206 -15.612 1.00 96.50 102 THR A O 1
ATOM 833 N N . LYS A 1 103 ? 9.608 -0.981 -17.390 1.00 96.94 103 LYS A N 1
ATOM 834 C CA . LYS A 1 103 ? 9.106 0.290 -16.865 1.00 96.94 103 LYS A CA 1
ATOM 835 C C . LYS A 1 103 ? 7.581 0.273 -16.728 1.00 96.94 103 LYS A C 1
ATOM 837 O O . LYS A 1 103 ? 7.088 0.629 -15.660 1.00 96.94 103 LYS A O 1
ATOM 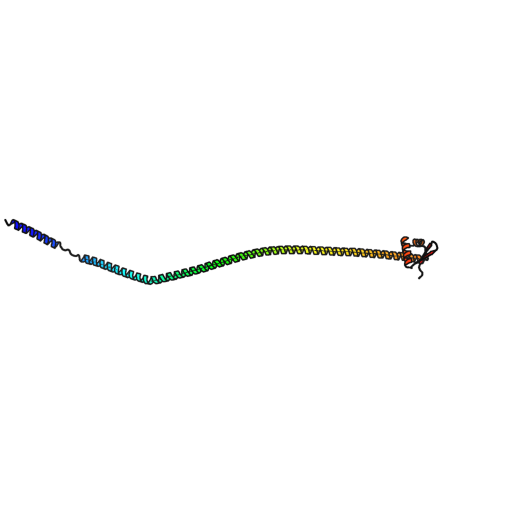842 N N . GLU A 1 104 ? 6.853 -0.184 -17.744 1.00 96.12 104 GLU A N 1
ATOM 843 C CA . GLU A 1 104 ? 5.387 -0.299 -17.708 1.00 96.12 104 GLU A CA 1
ATOM 844 C C . GLU A 1 104 ? 4.908 -1.227 -16.578 1.00 96.12 104 GLU A C 1
ATOM 846 O O . GLU A 1 104 ? 4.005 -0.873 -15.816 1.00 96.12 104 GLU A O 1
ATOM 851 N N . GLU A 1 105 ? 5.560 -2.380 -16.391 1.00 96.00 105 GLU A N 1
ATOM 852 C CA . GLU A 1 105 ? 5.261 -3.298 -15.283 1.00 96.00 105 GLU A CA 1
ATOM 853 C C . GLU A 1 105 ? 5.474 -2.642 -13.910 1.00 96.00 105 GLU A C 1
ATOM 855 O O . GLU A 1 105 ? 4.666 -2.809 -12.989 1.00 96.00 105 GLU A O 1
ATOM 860 N N . ARG A 1 106 ? 6.549 -1.858 -13.758 1.00 95.88 106 ARG A N 1
ATOM 861 C CA . ARG A 1 106 ? 6.821 -1.115 -12.519 1.00 95.88 106 ARG A CA 1
ATOM 862 C C . ARG A 1 106 ? 5.787 -0.021 -12.276 1.00 95.88 106 ARG A C 1
ATOM 864 O O . ARG A 1 106 ? 5.355 0.138 -11.137 1.00 95.88 106 ARG A O 1
ATOM 871 N N . GLU A 1 107 ? 5.365 0.700 -13.309 1.00 97.12 107 GLU A N 1
ATOM 872 C CA . GLU A 1 107 ? 4.322 1.726 -13.200 1.00 97.12 107 GLU A CA 1
ATOM 873 C C . GLU A 1 107 ? 2.976 1.129 -12.769 1.00 97.12 107 GLU A C 1
ATOM 875 O O . GLU A 1 107 ? 2.302 1.689 -11.900 1.00 97.12 107 GLU A O 1
ATOM 880 N N . LEU A 1 108 ? 2.603 -0.038 -13.303 1.00 96.56 108 LEU A N 1
ATOM 881 C CA . LEU A 1 108 ? 1.412 -0.767 -12.856 1.00 96.56 108 LEU A CA 1
ATOM 882 C C . LEU A 1 108 ? 1.510 -1.158 -11.377 1.00 96.56 108 LEU A C 1
ATOM 884 O O . LEU A 1 108 ? 0.556 -0.964 -10.621 1.00 96.56 108 LEU A O 1
ATOM 888 N N . LYS A 1 109 ? 2.677 -1.643 -10.942 1.00 96.19 109 LYS A N 1
ATOM 889 C CA . LYS A 1 109 ? 2.909 -2.023 -9.544 1.00 96.19 109 LYS A CA 1
ATOM 890 C C . LYS A 1 109 ? 2.874 -0.828 -8.591 1.00 96.19 109 LYS A C 1
ATOM 892 O O . LYS A 1 109 ? 2.367 -0.956 -7.480 1.00 96.19 109 LYS A O 1
ATOM 897 N N . ILE A 1 110 ? 3.371 0.334 -9.017 1.00 96.75 110 ILE A N 1
ATOM 898 C CA . ILE A 1 110 ? 3.260 1.580 -8.245 1.00 96.75 110 ILE A CA 1
ATOM 899 C C . ILE A 1 110 ? 1.785 1.942 -8.044 1.00 96.75 110 ILE A C 1
ATOM 901 O O . ILE A 1 110 ? 1.374 2.145 -6.905 1.00 96.75 110 ILE A O 1
ATOM 905 N N . LYS A 1 111 ? 0.968 1.915 -9.105 1.00 97.00 111 LYS A N 1
ATOM 906 C CA . LYS A 1 111 ? -0.479 2.186 -9.000 1.00 97.00 111 LYS A CA 1
ATOM 907 C C . LYS A 1 111 ? -1.204 1.206 -8.075 1.00 97.00 111 LYS A C 1
ATOM 909 O O . LYS A 1 111 ? -2.091 1.602 -7.321 1.00 97.00 111 LYS A O 1
ATOM 914 N N . GLU A 1 112 ? -0.841 -0.077 -8.111 1.00 96.44 112 GLU A N 1
ATOM 915 C CA . GLU A 1 112 ? -1.391 -1.076 -7.186 1.00 96.44 112 GLU A CA 1
ATOM 916 C C . GLU A 1 112 ? -1.063 -0.728 -5.724 1.00 96.44 112 GLU A C 1
ATOM 918 O O . GLU A 1 112 ? -1.940 -0.776 -4.856 1.00 96.44 112 GLU A O 1
ATOM 923 N N . LEU A 1 113 ? 0.184 -0.332 -5.451 1.00 96.50 113 LEU A N 1
ATOM 924 C CA . LEU A 1 113 ? 0.620 0.071 -4.114 1.00 96.50 113 LEU A CA 1
ATOM 925 C C . LEU A 1 113 ? -0.076 1.350 -3.638 1.00 96.50 113 LEU A C 1
ATOM 927 O O . LEU A 1 113 ? -0.496 1.401 -2.484 1.00 96.50 113 LEU A O 1
ATOM 931 N N . GLU A 1 114 ? -0.252 2.345 -4.506 1.00 97.31 114 GLU A N 1
ATOM 932 C CA . GLU A 1 114 ? -0.994 3.575 -4.195 1.00 97.31 114 GLU A CA 1
ATOM 933 C C . GLU A 1 114 ? -2.442 3.273 -3.792 1.00 97.31 114 GLU A C 1
ATOM 935 O O . GLU A 1 114 ? -2.920 3.755 -2.763 1.00 97.31 114 GLU A O 1
ATOM 940 N N . ASN A 1 115 ? -3.129 2.405 -4.540 1.00 96.50 115 ASN A N 1
ATOM 941 C CA . ASN A 1 115 ? -4.482 1.968 -4.190 1.00 96.50 115 ASN A CA 1
ATOM 942 C C . ASN A 1 115 ? -4.516 1.266 -2.827 1.00 96.50 115 ASN A C 1
ATOM 944 O O . ASN A 1 115 ? -5.396 1.530 -2.007 1.00 96.50 115 ASN A O 1
ATOM 948 N N . ARG A 1 116 ? -3.526 0.412 -2.552 1.00 94.12 116 ARG A N 1
ATOM 949 C CA . ARG A 1 116 ? -3.432 -0.313 -1.282 1.00 94.12 116 ARG A CA 1
ATOM 950 C C . ARG A 1 116 ? -3.140 0.607 -0.098 1.00 94.12 116 ARG A C 1
ATOM 952 O O . ARG A 1 116 ? -3.676 0.373 0.983 1.00 94.12 116 ARG A O 1
ATOM 959 N N . ILE A 1 117 ? -2.338 1.654 -0.292 1.00 95.31 117 ILE A N 1
ATOM 960 C CA . ILE A 1 117 ? -2.119 2.700 0.716 1.00 95.31 117 ILE A CA 1
ATOM 961 C C . ILE A 1 117 ? -3.440 3.414 1.018 1.00 95.31 117 ILE A C 1
ATOM 963 O O . ILE A 1 117 ? -3.828 3.487 2.183 1.00 95.31 117 ILE A O 1
ATOM 967 N N . ASN A 1 118 ? -4.176 3.838 -0.012 1.00 96.00 118 ASN A N 1
ATOM 968 C CA . ASN A 1 118 ? -5.471 4.503 0.161 1.00 96.00 118 ASN A CA 1
ATOM 969 C C . ASN A 1 118 ? -6.479 3.635 0.936 1.00 96.00 118 ASN A C 1
ATOM 971 O O . ASN A 1 118 ? -7.236 4.136 1.770 1.00 96.00 118 ASN A O 1
ATOM 975 N N . ASP A 1 119 ? -6.503 2.324 0.692 1.00 92.38 119 ASP A N 1
ATOM 976 C CA . ASP A 1 119 ? -7.383 1.416 1.430 1.00 92.38 119 ASP A CA 1
ATOM 977 C C . ASP A 1 119 ? -6.950 1.236 2.892 1.00 92.38 119 ASP A C 1
ATOM 979 O O . ASP A 1 119 ? -7.799 1.220 3.788 1.00 92.38 119 ASP A O 1
ATOM 983 N N . LEU A 1 120 ? -5.643 1.178 3.164 1.00 91.69 120 LEU A N 1
ATOM 984 C CA . LEU A 1 120 ? -5.122 1.149 4.533 1.00 91.69 120 LEU A CA 1
ATOM 985 C C . LEU A 1 120 ? -5.428 2.441 5.297 1.00 91.69 120 LEU A C 1
ATOM 987 O O . LEU A 1 120 ? -5.776 2.378 6.476 1.00 91.69 120 LEU A O 1
ATOM 991 N N . GLU A 1 121 ? -5.369 3.599 4.642 1.00 94.94 121 GLU A N 1
ATOM 992 C CA . GLU A 1 121 ? -5.763 4.874 5.248 1.00 94.94 121 GLU A CA 1
ATOM 993 C C . GLU A 1 121 ? -7.243 4.882 5.643 1.00 94.94 121 GLU A C 1
ATOM 995 O O . GLU A 1 121 ? -7.586 5.275 6.763 1.00 94.94 121 GLU A O 1
ATOM 1000 N N . LYS A 1 122 ? -8.133 4.372 4.780 1.00 91.88 122 LYS A N 1
ATOM 1001 C CA . LYS A 1 122 ? -9.559 4.208 5.115 1.00 91.88 122 LYS A CA 1
ATOM 1002 C C . LYS A 1 122 ? -9.754 3.275 6.311 1.00 91.88 122 LYS A C 1
ATOM 1004 O O . LYS A 1 122 ? -10.533 3.595 7.210 1.00 91.88 122 LYS A O 1
ATOM 1009 N N . ILE A 1 123 ? -9.043 2.145 6.351 1.00 88.50 123 ILE A N 1
ATOM 1010 C CA . ILE A 1 123 ? -9.098 1.201 7.479 1.00 88.50 123 ILE A CA 1
ATOM 1011 C C . ILE A 1 123 ? -8.627 1.877 8.770 1.00 88.50 123 ILE A C 1
ATOM 1013 O O . ILE A 1 123 ? -9.297 1.763 9.796 1.00 88.50 123 ILE A O 1
ATOM 1017 N N . ASN A 1 124 ? -7.518 2.615 8.725 1.00 88.75 124 ASN A N 1
ATOM 1018 C CA . ASN A 1 124 ? -6.983 3.330 9.881 1.00 88.75 124 ASN A CA 1
ATOM 1019 C C . ASN A 1 124 ? -7.970 4.386 10.408 1.00 88.75 124 ASN A C 1
ATOM 1021 O O . ASN A 1 124 ? -8.198 4.485 11.614 1.00 88.75 124 ASN A O 1
ATOM 1025 N N . ASN A 1 125 ? -8.625 5.125 9.510 1.00 90.75 125 ASN A N 1
ATOM 1026 C CA . ASN A 1 125 ? -9.671 6.079 9.880 1.00 90.75 125 ASN A CA 1
ATOM 1027 C C . ASN A 1 125 ? -10.858 5.383 10.563 1.00 90.75 125 ASN A C 1
ATOM 1029 O O . ASN A 1 125 ? -11.300 5.825 11.626 1.00 90.75 125 ASN A O 1
ATOM 1033 N N . ASN A 1 126 ? -11.323 4.256 10.018 1.00 88.19 126 ASN A N 1
ATOM 1034 C CA . ASN A 1 126 ? -12.390 3.460 10.630 1.00 88.19 126 ASN A CA 1
ATOM 1035 C C . ASN A 1 126 ? -11.987 2.920 12.011 1.00 88.19 126 ASN A C 1
ATOM 1037 O O . ASN A 1 126 ? -12.792 2.937 12.944 1.00 88.19 126 ASN A O 1
ATOM 1041 N N . TRP A 1 127 ? -10.737 2.484 12.166 1.00 89.69 127 TRP A N 1
ATOM 1042 C CA . TRP A 1 127 ? -10.212 2.015 13.445 1.00 89.69 127 TRP A CA 1
ATOM 1043 C C . TRP A 1 127 ? -10.194 3.122 14.501 1.00 89.69 127 TRP A C 1
ATOM 1045 O O . TRP A 1 127 ? -10.628 2.904 15.633 1.00 89.69 127 TRP A O 1
ATOM 1055 N N . ASN A 1 128 ? -9.774 4.332 14.127 1.00 89.12 128 ASN A N 1
ATOM 1056 C CA . ASN A 1 128 ? -9.801 5.490 15.020 1.00 89.12 128 ASN A CA 1
ATOM 1057 C C . ASN A 1 128 ? -11.227 5.825 15.472 1.00 89.12 128 ASN A C 1
ATOM 1059 O O . ASN A 1 128 ? -11.459 6.026 16.665 1.00 89.12 128 ASN A O 1
ATOM 1063 N N . VAL A 1 129 ? -12.195 5.805 14.551 1.00 89.25 129 VAL A N 1
ATOM 1064 C CA . VAL A 1 129 ? -13.616 5.996 14.884 1.00 89.25 129 VAL A CA 1
ATOM 1065 C C . VAL A 1 129 ? -14.093 4.934 15.879 1.00 89.25 129 VAL A C 1
ATOM 1067 O O . VAL A 1 129 ? -14.710 5.274 16.892 1.00 89.25 129 VAL A O 1
ATOM 1070 N N . MET A 1 130 ? -13.770 3.661 15.635 1.00 88.94 130 MET A N 1
ATOM 1071 C CA . MET A 1 130 ? -14.146 2.554 16.519 1.00 88.94 130 MET A CA 1
ATOM 1072 C C . MET A 1 130 ? -13.521 2.690 17.913 1.00 88.94 130 MET A C 1
ATOM 1074 O O . MET A 1 130 ? -14.198 2.490 18.928 1.00 88.94 130 MET A O 1
ATOM 1078 N N . LYS A 1 131 ? -12.245 3.082 17.979 1.00 89.75 131 LYS A N 1
ATOM 1079 C CA . LYS A 1 131 ? -11.537 3.334 19.236 1.00 89.75 131 LYS A CA 1
ATOM 1080 C C . LYS A 1 131 ? -12.224 4.439 20.040 1.00 89.75 131 LYS A C 1
ATOM 1082 O O . LYS A 1 131 ? -12.583 4.212 21.193 1.00 89.75 131 LYS A O 1
ATOM 1087 N N . THR A 1 132 ? -12.508 5.585 19.419 1.00 90.62 132 THR A N 1
ATOM 1088 C CA . THR A 1 132 ? -13.211 6.699 20.076 1.00 90.62 132 THR A CA 1
ATOM 1089 C C . THR A 1 132 ? -14.620 6.309 20.530 1.00 90.62 132 THR A C 1
ATOM 1091 O O . THR A 1 132 ? -15.074 6.731 21.596 1.00 90.62 132 THR A O 1
ATOM 1094 N N . TRP A 1 133 ? -15.341 5.505 19.746 1.00 87.44 133 TRP A N 1
ATOM 1095 C CA . TRP A 1 133 ? -16.663 5.011 20.136 1.00 87.44 133 TRP A CA 1
ATOM 1096 C C . TRP A 1 133 ? -16.590 4.097 21.366 1.00 87.44 133 TRP A C 1
ATOM 1098 O O . TRP A 1 133 ? -17.350 4.281 22.319 1.00 87.44 133 TRP A O 1
ATOM 1108 N N . THR A 1 134 ? -15.619 3.183 21.385 1.00 88.12 134 THR A N 1
ATOM 1109 C CA . THR A 1 134 ? -15.375 2.267 22.508 1.00 88.12 134 THR A CA 1
ATOM 1110 C C . THR A 1 134 ? -14.998 3.028 23.781 1.00 88.12 134 THR A C 1
ATOM 1112 O O . THR A 1 134 ? -15.556 2.772 24.847 1.00 88.12 134 THR A O 1
ATOM 1115 N N . GLU A 1 135 ? -14.118 4.027 23.677 1.00 90.56 135 GLU A N 1
ATOM 1116 C CA . GLU A 1 135 ? -13.741 4.898 24.798 1.00 90.56 135 GLU A CA 1
ATOM 1117 C C . GLU A 1 135 ? -14.959 5.624 25.393 1.00 90.56 135 GLU A C 1
ATOM 1119 O O . GLU A 1 135 ? -15.135 5.647 26.613 1.00 90.56 135 GLU A O 1
ATOM 1124 N N . LYS A 1 136 ? -15.856 6.150 24.546 1.00 89.56 136 LYS A N 1
ATOM 1125 C CA . LYS A 1 136 ? -17.100 6.801 24.993 1.00 89.56 136 LYS A CA 1
ATOM 1126 C C . LYS A 1 136 ? -18.055 5.837 25.695 1.00 89.56 136 LYS A C 1
ATOM 1128 O O . LYS A 1 136 ? -18.717 6.232 26.655 1.00 89.56 136 LYS A O 1
ATOM 1133 N N . ILE A 1 137 ? -18.153 4.595 25.224 1.00 87.75 137 ILE A N 1
ATOM 1134 C CA . ILE A 1 137 ? -18.973 3.567 25.877 1.00 87.75 137 ILE A CA 1
ATOM 1135 C C . ILE A 1 137 ? -18.406 3.236 27.254 1.00 87.75 137 ILE A C 1
ATOM 1137 O O . ILE A 1 137 ? -19.147 3.278 28.234 1.00 87.75 137 ILE A O 1
ATOM 1141 N N . ASN A 1 138 ? -17.100 2.993 27.346 1.00 85.56 138 ASN A N 1
ATOM 1142 C CA . ASN A 1 138 ? -16.445 2.683 28.614 1.00 85.56 138 ASN A CA 1
ATOM 1143 C C . ASN A 1 138 ? -16.599 3.824 29.627 1.00 85.56 138 ASN A C 1
ATOM 1145 O O . ASN A 1 138 ? -16.889 3.575 30.796 1.00 85.56 138 ASN A O 1
ATOM 1149 N N . ALA A 1 139 ? -16.489 5.080 29.183 1.00 87.94 139 ALA A N 1
ATOM 1150 C CA . ALA A 1 139 ? -16.750 6.237 30.036 1.00 87.94 139 ALA A CA 1
ATOM 1151 C C . ALA A 1 139 ? -18.187 6.235 30.597 1.00 87.94 139 ALA A C 1
ATOM 1153 O O . ALA A 1 139 ? -18.372 6.424 31.799 1.00 87.94 139 ALA A O 1
ATOM 1154 N N . LYS A 1 140 ? -19.199 5.950 29.763 1.00 86.31 140 LYS A N 1
ATOM 1155 C CA . LYS A 1 140 ? -20.605 5.856 30.202 1.00 86.31 140 LYS A CA 1
ATOM 1156 C C . LYS A 1 140 ? -20.853 4.706 31.178 1.00 86.31 140 LYS A C 1
ATOM 1158 O O . LYS A 1 140 ? -21.613 4.884 32.127 1.00 86.31 140 LYS A O 1
ATOM 1163 N N . ILE A 1 141 ? -20.237 3.545 30.949 1.00 84.94 141 ILE A N 1
ATOM 1164 C CA . ILE A 1 141 ? -20.328 2.395 31.863 1.00 84.94 141 ILE A CA 1
ATOM 1165 C C . ILE A 1 141 ? -19.769 2.795 33.232 1.00 84.94 141 ILE A C 1
ATOM 1167 O O . ILE A 1 141 ? -20.479 2.709 34.230 1.00 84.94 141 ILE A O 1
ATOM 1171 N N . ASN A 1 142 ? -18.564 3.371 33.259 1.00 85.12 142 ASN A N 1
ATOM 1172 C CA . ASN A 1 142 ? -17.922 3.821 34.493 1.00 85.12 142 ASN A CA 1
ATOM 1173 C C . ASN A 1 142 ? -18.743 4.888 35.243 1.00 85.12 142 ASN A C 1
ATOM 1175 O O . ASN A 1 142 ? -18.798 4.881 36.473 1.00 85.12 142 ASN A O 1
ATOM 1179 N N . GLU A 1 143 ? -19.387 5.821 34.535 1.00 86.94 143 GLU A N 1
ATOM 1180 C CA . GLU A 1 143 ? -20.296 6.794 35.157 1.00 86.94 143 GLU A CA 1
ATOM 1181 C C . GLU A 1 143 ? -21.539 6.138 35.768 1.00 86.94 143 GLU A C 1
ATOM 1183 O O . GLU A 1 143 ? -21.967 6.521 36.861 1.00 86.94 143 GLU A O 1
ATOM 1188 N N . ASN A 1 144 ? -22.129 5.158 35.081 1.00 83.25 144 ASN A N 1
ATOM 1189 C CA . ASN A 1 144 ? -23.276 4.419 35.600 1.00 83.25 144 ASN A CA 1
ATOM 1190 C C . ASN A 1 144 ? -22.907 3.594 36.835 1.00 83.25 144 ASN A C 1
ATOM 1192 O O . ASN A 1 144 ? -23.667 3.597 37.806 1.00 83.25 144 ASN A O 1
ATOM 1196 N N . ASP A 1 145 ? -21.733 2.967 36.841 1.00 82.25 145 ASP A N 1
ATOM 1197 C CA . ASP A 1 145 ? -21.237 2.209 37.990 1.00 82.25 145 ASP A CA 1
ATOM 1198 C C . ASP A 1 145 ? -21.014 3.118 39.202 1.00 82.25 145 ASP A C 1
ATOM 1200 O O . ASP A 1 145 ? -21.450 2.797 40.312 1.00 82.25 145 ASP A O 1
ATOM 1204 N N . LYS A 1 146 ? -20.441 4.313 38.993 1.00 86.69 146 LYS A N 1
ATOM 1205 C CA . LYS A 1 146 ? -20.317 5.337 40.045 1.00 86.69 146 LYS A CA 1
ATOM 1206 C C . LYS A 1 146 ? -21.681 5.742 40.607 1.00 86.69 146 LYS A C 1
ATOM 1208 O O . LYS A 1 146 ? -21.872 5.688 41.822 1.00 86.69 146 LYS A O 1
ATOM 1213 N N . LYS A 1 147 ? -22.649 6.066 39.740 1.00 83.94 147 LYS A N 1
ATOM 1214 C CA . LYS A 1 147 ? -24.025 6.416 40.145 1.00 83.94 147 LYS A CA 1
ATOM 1215 C C . LYS A 1 147 ? -24.714 5.280 40.906 1.00 83.94 147 LYS A C 1
ATOM 1217 O O . LYS A 1 147 ? -25.452 5.535 41.856 1.00 83.94 147 LYS A O 1
ATOM 1222 N N . SER A 1 148 ? -24.497 4.032 40.492 1.00 81.56 148 SER A N 1
ATOM 1223 C CA . SER A 1 148 ? -25.039 2.848 41.164 1.00 81.56 148 SER A CA 1
ATOM 1224 C C . SER A 1 148 ? -24.454 2.695 42.570 1.00 81.56 148 SER A C 1
ATOM 1226 O O . SER A 1 148 ? -25.201 2.609 43.546 1.00 81.56 148 SER A O 1
ATOM 1228 N N . SER A 1 149 ? -23.127 2.786 42.696 1.00 85.75 149 SER A N 1
ATOM 1229 C CA . SER A 1 149 ? -22.420 2.768 43.982 1.00 85.75 149 SER A CA 1
ATOM 1230 C C . SER A 1 149 ? -22.904 3.879 44.924 1.00 85.75 149 SER A C 1
ATOM 1232 O O . SER A 1 149 ? -23.157 3.633 46.103 1.00 85.75 149 SER A O 1
ATOM 1234 N N . GLU A 1 150 ? -23.091 5.102 44.423 1.00 87.81 150 GLU A N 1
ATOM 1235 C CA . GLU A 1 150 ? -23.625 6.214 45.220 1.00 87.81 150 GLU A CA 1
ATOM 1236 C C . GLU A 1 150 ? -25.056 5.954 45.709 1.00 87.81 150 GLU A C 1
ATOM 1238 O O . GLU A 1 150 ? -25.364 6.206 46.877 1.00 87.81 150 GLU A O 1
ATOM 1243 N N . LYS A 1 151 ? -25.927 5.394 44.858 1.00 86.38 151 LYS A N 1
ATOM 1244 C CA . LYS A 1 151 ? -27.289 5.001 45.256 1.00 86.38 151 LYS A CA 1
ATOM 1245 C C . LYS A 1 151 ? -27.284 3.927 46.340 1.00 86.38 151 LYS A C 1
ATOM 1247 O O . LYS A 1 151 ? -28.089 4.020 47.266 1.00 86.38 151 LYS A O 1
ATOM 1252 N N . ILE A 1 152 ? -26.396 2.937 46.242 1.00 86.81 152 ILE A N 1
ATOM 1253 C CA . ILE A 1 152 ? -26.252 1.880 47.253 1.00 86.81 152 ILE A CA 1
ATOM 1254 C C . ILE A 1 152 ? -25.832 2.489 48.593 1.00 86.81 152 ILE A C 1
ATOM 1256 O O . ILE A 1 152 ? -26.537 2.301 49.583 1.00 86.81 152 ILE A O 1
ATOM 1260 N N . LYS A 1 153 ? -24.786 3.325 48.612 1.00 90.50 153 LYS A N 1
ATOM 1261 C CA . LYS A 1 153 ? -24.339 4.025 49.832 1.00 90.50 153 LYS A CA 1
ATOM 1262 C C . LYS A 1 153 ? -25.448 4.875 50.459 1.00 90.50 153 LYS A C 1
ATOM 1264 O O . LYS A 1 153 ? -25.606 4.907 51.680 1.00 90.50 153 LYS A O 1
ATOM 1269 N N . LEU A 1 154 ? -26.244 5.559 49.634 1.00 89.62 154 LEU A N 1
ATOM 1270 C CA . LEU A 1 154 ? -27.388 6.339 50.110 1.00 89.62 154 LEU A CA 1
ATOM 1271 C C . LEU A 1 154 ? -28.473 5.445 50.730 1.00 89.62 154 LEU A C 1
ATOM 1273 O O . LEU A 1 154 ? -29.046 5.807 51.760 1.00 89.62 154 LEU A O 1
ATOM 1277 N N . MET A 1 155 ? -28.769 4.293 50.121 1.00 83.94 155 MET A N 1
ATOM 1278 C CA . MET A 1 155 ? -29.719 3.323 50.671 1.00 83.94 155 MET A CA 1
ATOM 1279 C C . MET A 1 155 ? -29.234 2.748 52.002 1.00 83.94 155 MET A C 1
ATOM 1281 O O . MET A 1 155 ? -30.011 2.734 52.954 1.00 83.94 155 MET A O 1
ATOM 1285 N N . GLU A 1 156 ? -27.962 2.365 52.107 1.00 87.50 156 GLU A N 1
ATOM 1286 C CA . GLU A 1 156 ? -27.352 1.888 53.355 1.00 87.50 156 GLU A CA 1
ATOM 1287 C C . GLU A 1 156 ? -27.438 2.943 54.464 1.00 87.50 156 GLU A C 1
ATOM 1289 O O . GLU A 1 156 ? -27.855 2.644 55.582 1.00 87.50 156 GLU A O 1
ATOM 1294 N N . SER A 1 157 ? -27.129 4.205 54.152 1.00 89.75 157 SER A N 1
ATOM 1295 C CA . SER A 1 157 ? -27.257 5.317 55.102 1.00 89.75 157 SER A CA 1
ATOM 1296 C C . SER A 1 157 ? -28.693 5.480 55.613 1.00 89.75 157 SER A C 1
ATOM 1298 O O . SER A 1 157 ? -28.919 5.588 56.823 1.00 89.75 157 SER A O 1
ATOM 1300 N N . LYS A 1 158 ? -29.681 5.436 54.708 1.00 89.44 158 LYS A N 1
ATOM 1301 C CA . LYS A 1 158 ? -31.104 5.499 55.074 1.00 89.44 158 LYS A CA 1
ATOM 1302 C C . LYS A 1 158 ? -31.520 4.307 55.931 1.00 89.44 158 LYS A C 1
ATOM 1304 O O . LYS A 1 158 ? -32.211 4.501 56.930 1.00 89.44 158 LYS A O 1
ATOM 1309 N N . PHE A 1 159 ? -31.087 3.099 55.574 1.00 89.12 159 PHE A N 1
ATOM 1310 C CA . PHE A 1 159 ? -31.408 1.881 56.312 1.00 89.12 159 PHE A CA 1
ATOM 1311 C C . PHE A 1 159 ? -30.831 1.917 57.733 1.00 89.12 159 PHE A C 1
ATOM 1313 O O . PHE A 1 159 ? -31.568 1.723 58.698 1.00 89.12 159 PHE A O 1
ATOM 1320 N N . ASN A 1 160 ? -29.563 2.310 57.874 1.00 87.12 160 ASN A N 1
ATOM 1321 C CA . ASN A 1 160 ? -28.911 2.504 59.171 1.00 87.12 160 ASN A CA 1
ATOM 1322 C C . ASN A 1 160 ? -29.629 3.565 60.024 1.00 87.12 160 ASN A C 1
ATOM 1324 O O . ASN A 1 160 ? -29.746 3.424 61.243 1.00 87.12 160 ASN A O 1
ATOM 1328 N N . GLY A 1 161 ? -30.129 4.636 59.399 1.00 86.62 161 GLY A N 1
ATOM 1329 C CA . GLY A 1 161 ? -30.944 5.650 60.070 1.00 86.62 161 GLY A CA 1
ATOM 1330 C C . GLY A 1 161 ? -32.259 5.083 60.616 1.00 86.62 161 GLY A C 1
ATOM 1331 O O . GLY A 1 161 ? -32.608 5.332 61.773 1.00 86.62 161 GLY A O 1
ATOM 1332 N N . ILE A 1 162 ? -32.958 4.277 59.813 1.00 83.31 162 ILE A N 1
ATOM 1333 C CA . ILE A 1 162 ? -34.194 3.591 60.217 1.00 83.31 162 ILE A CA 1
ATOM 1334 C C . ILE A 1 162 ? -33.916 2.615 61.365 1.00 83.31 162 ILE A C 1
ATOM 1336 O O . ILE A 1 162 ? -34.647 2.611 62.356 1.00 83.31 162 ILE A O 1
ATOM 1340 N N . GLU A 1 163 ? -32.846 1.828 61.277 1.00 83.00 163 GLU A N 1
ATOM 1341 C CA . GLU A 1 163 ? -32.467 0.865 62.311 1.00 83.00 163 GLU A CA 1
ATOM 1342 C C . GLU A 1 163 ? -32.164 1.552 63.649 1.00 83.00 163 GLU A C 1
ATOM 1344 O O . GLU A 1 163 ? -32.710 1.165 64.689 1.00 83.00 163 GLU A O 1
ATOM 1349 N N . LYS A 1 164 ? -31.379 2.640 63.629 1.00 88.56 164 LYS A N 1
ATOM 1350 C CA . LYS A 1 164 ? -31.130 3.468 64.820 1.00 88.56 164 LYS A CA 1
ATOM 1351 C C . LYS A 1 164 ? -32.429 3.999 65.420 1.00 88.56 164 LYS A C 1
ATOM 1353 O O . LYS A 1 164 ? -32.601 3.937 66.639 1.00 88.56 164 LYS A O 1
ATOM 1358 N N . TYR A 1 165 ? -33.354 4.489 64.595 1.00 86.69 165 TYR A N 1
ATOM 1359 C CA . TYR A 1 165 ? -34.641 4.994 65.072 1.00 86.69 165 TYR A CA 1
ATOM 1360 C C . TYR A 1 165 ? -35.484 3.890 65.728 1.00 86.69 165 TYR A C 1
ATOM 1362 O O . TYR A 1 165 ? -35.963 4.065 66.848 1.00 86.69 165 TYR A O 1
ATOM 1370 N N . ILE A 1 166 ? -35.608 2.726 65.083 1.00 84.25 166 ILE A N 1
ATOM 1371 C CA . ILE A 1 166 ? -36.349 1.575 65.619 1.00 84.25 166 ILE A CA 1
ATOM 1372 C C . ILE A 1 166 ? -35.768 1.135 66.965 1.00 84.25 166 ILE A C 1
ATOM 1374 O O . ILE A 1 166 ? -36.522 0.928 67.919 1.00 84.25 166 ILE A O 1
ATOM 1378 N N . ASN A 1 167 ? -34.444 1.011 67.060 1.00 81.56 167 ASN A N 1
ATOM 1379 C CA . ASN A 1 167 ? -33.772 0.625 68.299 1.00 81.56 167 ASN A CA 1
ATOM 1380 C C . ASN A 1 167 ? -33.985 1.669 69.402 1.00 81.56 167 ASN A C 1
ATOM 1382 O O . ASN A 1 167 ? -34.291 1.304 70.538 1.00 81.56 167 ASN A O 1
ATOM 1386 N N . THR A 1 168 ? -33.939 2.957 69.057 1.00 87.44 168 THR A N 1
ATOM 1387 C CA . THR A 1 168 ? -34.242 4.055 69.987 1.00 87.44 168 THR A CA 1
ATOM 1388 C C . THR A 1 168 ? -35.680 3.974 70.511 1.00 87.44 168 THR A C 1
ATOM 1390 O O . THR A 1 168 ? -35.912 4.064 71.716 1.00 87.44 168 THR A O 1
ATOM 1393 N N . GLU A 1 169 ? -36.662 3.760 69.635 1.00 82.88 169 GLU A N 1
ATOM 1394 C CA . GLU A 1 169 ? -38.073 3.647 70.026 1.00 82.88 169 GLU A CA 1
ATOM 1395 C C . GLU A 1 169 ? -38.364 2.380 70.839 1.00 82.88 169 GLU A C 1
ATOM 1397 O O . GLU A 1 169 ? -39.168 2.406 71.776 1.00 82.88 169 GLU A O 1
ATOM 1402 N N . ARG A 1 170 ? -37.690 1.264 70.534 1.00 79.06 170 ARG A N 1
ATOM 1403 C CA . ARG A 1 170 ? -37.734 0.054 71.368 1.00 79.06 170 ARG A CA 1
ATOM 1404 C C . ARG A 1 170 ? -37.191 0.341 72.765 1.00 79.06 170 ARG A C 1
ATOM 1406 O O . ARG A 1 170 ? -37.871 0.022 73.736 1.00 79.06 170 ARG A O 1
ATOM 1413 N N . TYR A 1 171 ? -36.036 0.996 72.866 1.00 78.12 171 TYR A N 1
ATOM 1414 C CA . TYR A 1 171 ? -35.418 1.344 74.144 1.00 78.12 171 TYR A CA 1
ATOM 1415 C C . TYR A 1 171 ? -36.305 2.269 74.990 1.00 78.12 171 TYR A C 1
ATOM 1417 O O . TYR A 1 171 ? -36.577 1.963 76.150 1.00 78.12 171 TYR A O 1
ATOM 1425 N N . LYS A 1 172 ? -36.877 3.327 74.394 1.00 85.00 172 LYS A N 1
ATOM 1426 C CA . LYS A 1 172 ? -37.856 4.202 75.070 1.00 85.00 172 LYS A CA 1
ATOM 1427 C C . LYS A 1 172 ? -39.062 3.425 75.602 1.00 85.00 172 LYS A C 1
ATOM 1429 O O . LYS A 1 172 ? -39.520 3.679 76.715 1.00 85.00 172 LYS A O 1
ATOM 1434 N N . LYS A 1 173 ? -39.590 2.474 74.820 1.00 84.31 173 LYS A N 1
ATOM 1435 C CA . LYS A 1 173 ? -40.698 1.607 75.256 1.00 84.31 173 LYS A CA 1
ATOM 1436 C C . LYS A 1 173 ? -40.292 0.699 76.416 1.00 84.31 173 LYS A C 1
ATOM 1438 O O . LYS A 1 173 ? -41.117 0.491 77.302 1.00 84.31 173 LYS A O 1
ATOM 1443 N N . THR A 1 174 ? -39.071 0.165 76.415 1.00 81.50 174 THR A N 1
ATOM 1444 C CA . THR A 1 174 ? -38.546 -0.661 77.512 1.00 81.50 174 THR A CA 1
ATOM 1445 C C . THR A 1 174 ? -38.415 0.149 78.795 1.00 81.50 174 THR A C 1
ATOM 1447 O O . THR A 1 174 ? -39.049 -0.224 79.777 1.00 81.50 174 THR A O 1
ATOM 1450 N N . ILE A 1 175 ? -37.744 1.308 78.752 1.00 81.56 175 ILE A N 1
ATOM 1451 C CA . ILE A 1 175 ? -37.634 2.213 79.910 1.00 81.56 175 ILE A CA 1
ATOM 1452 C C . ILE A 1 175 ? -39.019 2.545 80.456 1.00 81.56 175 ILE A C 1
ATOM 1454 O O . ILE A 1 175 ? -39.267 2.399 81.646 1.00 81.56 175 ILE A O 1
ATOM 1458 N N . LYS A 1 176 ? -39.960 2.937 79.587 1.00 84.81 176 LYS A N 1
ATOM 1459 C CA . LYS A 1 176 ? -41.317 3.285 80.024 1.00 84.81 176 LYS A CA 1
ATOM 1460 C C . LYS A 1 176 ? -42.005 2.122 80.746 1.00 84.81 176 LYS A C 1
ATOM 1462 O O . LYS A 1 176 ? -42.654 2.341 81.762 1.00 84.81 176 LYS A O 1
ATOM 1467 N N . ARG A 1 177 ? -41.851 0.888 80.252 1.00 85.19 177 ARG A N 1
ATOM 1468 C CA . ARG A 1 177 ? -42.401 -0.308 80.911 1.00 85.19 177 ARG A CA 1
ATOM 1469 C C . ARG A 1 177 ? -41.757 -0.565 82.269 1.00 85.19 177 ARG A C 1
ATOM 1471 O O . ARG A 1 177 ? -42.472 -0.940 83.189 1.00 85.19 177 ARG A O 1
ATOM 1478 N N . GLU A 1 178 ? -40.445 -0.398 82.383 1.00 84.94 178 GLU A N 1
ATOM 1479 C CA . GLU A 1 178 ? -39.711 -0.574 83.641 1.00 84.94 178 GLU A CA 1
ATOM 1480 C C . GLU A 1 178 ? -40.114 0.487 84.664 1.00 84.94 178 GLU A C 1
ATOM 1482 O O . GLU A 1 178 ? -40.483 0.137 85.780 1.00 84.94 178 GLU A O 1
ATOM 1487 N N . THR A 1 179 ? -40.196 1.756 84.254 1.00 86.31 179 THR A N 1
ATOM 1488 C CA . THR A 1 179 ? -40.699 2.848 85.097 1.00 86.31 179 THR A CA 1
ATOM 1489 C C . THR A 1 179 ? -42.130 2.583 85.571 1.00 86.31 179 THR A C 1
ATOM 1491 O O . THR A 1 179 ? -42.436 2.763 86.749 1.00 86.31 179 THR A O 1
ATOM 1494 N N . ASP A 1 180 ? -43.016 2.126 84.679 1.00 88.56 180 ASP A N 1
ATOM 1495 C CA . ASP A 1 180 ? -44.390 1.777 85.046 1.00 88.56 180 ASP A CA 1
ATOM 1496 C C . ASP A 1 180 ? -44.418 0.606 86.050 1.00 88.56 180 ASP A C 1
ATOM 1498 O O . ASP A 1 180 ? -45.173 0.641 87.025 1.00 88.56 180 ASP A O 1
ATOM 1502 N N . ASN A 1 181 ? -43.588 -0.423 85.840 1.00 89.06 181 ASN A N 1
ATOM 1503 C CA . ASN A 1 181 ? -43.466 -1.561 86.751 1.00 89.06 181 ASN A CA 1
ATOM 1504 C C . ASN A 1 181 ? -42.982 -1.112 88.144 1.00 89.06 181 ASN A C 1
ATOM 1506 O O . ASN A 1 181 ? -43.588 -1.484 89.148 1.00 89.06 181 ASN A O 1
ATOM 1510 N N . GLU A 1 182 ? -41.928 -0.295 88.215 1.00 87.69 182 GLU A N 1
ATOM 1511 C CA . GLU A 1 182 ? -41.368 0.232 89.466 1.00 87.69 182 GLU A CA 1
ATOM 1512 C C . GLU A 1 182 ? -42.375 1.083 90.240 1.00 87.69 182 GLU A C 1
ATOM 1514 O O . GLU A 1 182 ? -42.493 0.934 91.457 1.00 87.69 182 GLU A O 1
ATOM 1519 N N . GLN A 1 183 ? -43.141 1.934 89.548 1.00 89.19 183 GLN A N 1
ATOM 1520 C CA . GLN A 1 183 ? -44.201 2.725 90.176 1.00 89.19 183 GLN A CA 1
ATOM 1521 C C . GLN A 1 183 ? -45.244 1.826 90.841 1.00 89.19 183 GLN A C 1
ATOM 1523 O O . GLN A 1 183 ? -45.573 2.034 92.006 1.00 89.19 183 GLN A O 1
ATOM 1528 N N . VAL A 1 184 ? -45.738 0.804 90.133 1.00 88.44 184 VAL A N 1
ATOM 1529 C CA . VAL A 1 184 ? -46.741 -0.123 90.682 1.00 88.44 184 VAL A CA 1
ATOM 1530 C C . VAL A 1 184 ? -46.184 -0.909 91.866 1.00 88.44 184 VAL A C 1
ATOM 1532 O O . VAL A 1 184 ? -46.848 -0.997 92.898 1.00 88.44 184 VAL A O 1
ATOM 1535 N N . LEU A 1 185 ? -44.964 -1.438 91.751 1.00 88.06 185 LEU A N 1
ATOM 1536 C CA . LEU A 1 185 ? -44.315 -2.164 92.843 1.00 88.06 185 LEU A CA 1
ATOM 1537 C C . LEU A 1 185 ? -44.094 -1.261 94.064 1.00 88.06 185 LEU A C 1
ATOM 1539 O O . LEU A 1 185 ? -44.342 -1.695 95.182 1.00 88.06 185 LEU A O 1
ATOM 1543 N N . SER A 1 186 ? -43.683 -0.007 93.859 1.00 87.38 186 SER A N 1
ATOM 1544 C CA . SER A 1 186 ? -43.498 0.983 94.926 1.00 87.38 186 SER A CA 1
ATOM 1545 C C . SER A 1 186 ? -44.806 1.302 95.653 1.00 87.38 186 SER A C 1
ATOM 1547 O O . SER A 1 186 ? -44.833 1.302 96.881 1.00 87.38 186 SER A O 1
ATOM 1549 N N . ILE A 1 187 ? -45.912 1.494 94.924 1.00 87.31 187 ILE A N 1
ATOM 1550 C CA . ILE A 1 187 ? -47.226 1.733 95.542 1.00 87.31 187 ILE A CA 1
ATOM 1551 C C . ILE A 1 187 ? -47.665 0.507 96.365 1.00 87.31 187 ILE A C 1
ATOM 1553 O O . ILE A 1 187 ? -48.162 0.663 97.479 1.00 87.31 187 ILE A O 1
ATOM 1557 N N . LEU A 1 188 ? -47.436 -0.707 95.852 1.00 87.12 188 LEU A N 1
ATOM 1558 C CA . LEU A 1 188 ? -47.800 -1.964 96.516 1.00 87.12 188 LEU A CA 1
ATOM 1559 C C . LEU A 1 188 ? -46.880 -2.359 97.686 1.00 87.12 188 LEU A C 1
ATOM 1561 O O . LEU A 1 188 ? -47.263 -3.225 98.471 1.00 87.12 188 LEU A O 1
ATOM 1565 N N . LYS A 1 189 ? -45.712 -1.719 97.867 1.00 84.69 189 LYS A N 1
ATOM 1566 C CA . LYS A 1 189 ? -44.884 -1.898 99.082 1.00 84.69 189 LYS A CA 1
ATOM 1567 C C . LYS A 1 189 ? -45.630 -1.503 100.355 1.00 84.69 189 LYS A C 1
ATOM 1569 O O . LYS A 1 189 ? -45.343 -2.046 101.414 1.00 84.69 189 LYS A O 1
ATOM 1574 N N . ASN A 1 190 ? -46.600 -0.598 100.242 1.00 79.19 190 ASN A N 1
ATOM 1575 C CA . ASN A 1 190 ? -47.407 -0.128 101.365 1.00 79.19 190 ASN A CA 1
ATOM 1576 C C . ASN A 1 190 ? -48.590 -1.062 101.691 1.00 79.19 190 ASN A C 1
ATOM 1578 O O . ASN A 1 190 ? -49.436 -0.713 102.510 1.00 79.19 190 ASN A O 1
ATOM 1582 N N . GLY A 1 191 ? -48.660 -2.237 101.054 1.00 81.12 191 GLY A N 1
ATOM 1583 C CA . GLY A 1 191 ? -49.662 -3.266 101.310 1.00 81.12 191 GLY A CA 1
ATOM 1584 C C . GLY A 1 191 ? -50.618 -3.512 100.141 1.00 81.12 191 GLY A C 1
ATOM 1585 O O . GLY A 1 191 ? -50.461 -3.017 99.022 1.00 81.12 191 GLY A O 1
ATOM 1586 N N . ARG A 1 192 ? -51.636 -4.330 100.409 1.00 84.94 192 ARG A N 1
ATOM 1587 C CA . ARG A 1 192 ? -52.633 -4.767 99.427 1.00 84.94 192 ARG A CA 1
ATOM 1588 C C . ARG A 1 192 ? -53.511 -3.599 98.967 1.00 84.94 192 ARG A C 1
ATOM 1590 O O . ARG A 1 192 ? -54.088 -2.899 99.791 1.00 84.94 192 ARG A O 1
ATOM 1597 N N . SER A 1 193 ? -53.669 -3.424 97.653 1.00 87.50 193 SER A N 1
ATOM 1598 C CA . SER A 1 193 ? -54.416 -2.294 97.071 1.00 87.50 193 SER A CA 1
ATOM 1599 C C . SER A 1 193 ? -55.379 -2.719 95.960 1.00 87.50 193 SER A C 1
ATOM 1601 O O . SER A 1 193 ? -55.128 -3.681 95.227 1.00 87.50 193 SER A O 1
ATOM 1603 N N . GLN A 1 194 ? -56.484 -1.982 95.796 1.00 87.88 194 GLN A N 1
ATOM 1604 C CA . GLN A 1 194 ? -57.381 -2.147 94.648 1.00 87.88 194 GLN A CA 1
ATOM 1605 C C . GLN A 1 194 ? -56.874 -1.369 93.429 1.00 87.88 194 GLN A C 1
ATOM 1607 O O . GLN A 1 194 ? -56.314 -0.283 93.583 1.00 87.88 194 GLN A O 1
ATOM 1612 N N . PRO A 1 195 ? -57.167 -1.827 92.197 1.00 86.19 195 PRO A N 1
ATOM 1613 C CA . PRO A 1 195 ? -56.832 -1.090 90.981 1.00 86.19 195 PRO A CA 1
ATOM 1614 C C . PRO A 1 195 ? -57.310 0.365 90.984 1.00 86.19 195 PRO A C 1
ATOM 1616 O O . PRO A 1 195 ? -56.565 1.238 90.561 1.00 86.19 195 PRO A O 1
ATOM 1619 N N . LYS A 1 196 ? -58.518 0.649 91.495 1.00 85.75 196 LYS A N 1
ATOM 1620 C CA . LYS A 1 196 ? -59.068 2.017 91.551 1.00 85.75 196 LYS A CA 1
ATOM 1621 C C . LYS A 1 196 ? -58.231 2.964 92.416 1.00 85.75 196 LYS A C 1
ATOM 1623 O O . LYS A 1 196 ? -58.144 4.146 92.095 1.00 85.75 196 LYS A O 1
ATOM 1628 N N . ASP A 1 197 ? -57.606 2.446 93.468 1.00 83.81 197 ASP A N 1
ATOM 1629 C CA . ASP A 1 197 ? -56.759 3.231 94.368 1.00 83.81 197 ASP A CA 1
ATOM 1630 C C . ASP A 1 197 ? -55.336 3.363 93.820 1.00 83.81 197 ASP A C 1
ATOM 1632 O O . ASP A 1 197 ? -54.744 4.438 93.894 1.00 83.81 197 ASP A O 1
ATOM 1636 N N . LEU A 1 198 ? -54.833 2.320 93.151 1.00 85.31 198 LEU A N 1
ATOM 1637 C CA . LEU A 1 198 ? -53.560 2.361 92.428 1.00 85.31 198 LEU A CA 1
ATOM 1638 C C . LEU A 1 198 ? -53.560 3.412 91.304 1.00 85.31 198 LEU A C 1
ATOM 1640 O O . LEU A 1 198 ? -52.554 4.094 91.121 1.00 85.31 198 LEU A O 1
ATOM 1644 N N . VAL A 1 199 ? -54.680 3.596 90.586 1.00 85.94 199 VAL A N 1
ATOM 1645 C CA . VAL A 1 199 ? -54.804 4.612 89.515 1.00 85.94 199 VAL A CA 1
ATOM 1646 C C . VAL A 1 199 ? -54.514 6.025 90.027 1.00 85.94 199 VAL A C 1
ATOM 1648 O O . VAL A 1 199 ? -53.917 6.805 89.292 1.00 85.94 199 VAL A O 1
ATOM 1651 N N . LYS A 1 200 ? -54.894 6.366 91.267 1.00 84.56 200 LYS A N 1
ATOM 1652 C CA . LYS A 1 200 ? -54.722 7.729 91.809 1.00 84.56 200 LYS A CA 1
ATOM 1653 C C . LYS A 1 200 ? -53.251 8.128 91.943 1.00 84.56 200 LYS A C 1
ATOM 1655 O O . LYS A 1 200 ? -52.918 9.292 91.755 1.00 84.56 200 LYS A O 1
ATOM 1660 N N . ASN A 1 201 ? -52.387 7.154 92.230 1.00 82.31 201 ASN A N 1
ATOM 1661 C CA . ASN A 1 201 ? -50.961 7.368 92.484 1.00 82.31 201 ASN A CA 1
ATOM 1662 C C . ASN A 1 201 ? -50.064 6.917 91.315 1.00 82.31 201 ASN A C 1
ATOM 1664 O O . ASN A 1 201 ? -48.847 7.088 91.371 1.00 82.31 201 ASN A O 1
ATOM 1668 N N . PHE A 1 202 ? -50.644 6.354 90.250 1.00 88.25 202 PHE A N 1
ATOM 1669 C CA . PHE A 1 202 ? -49.923 5.870 89.075 1.00 88.25 202 PHE A CA 1
ATOM 1670 C C . PHE A 1 202 ? -49.939 6.900 87.938 1.00 88.25 202 PHE A C 1
ATOM 1672 O O . PHE A 1 202 ? -50.995 7.288 87.437 1.00 88.25 202 PHE A O 1
ATOM 1679 N N . LYS A 1 203 ? -48.755 7.313 87.470 1.00 84.94 203 LYS A N 1
ATOM 1680 C CA . LYS A 1 203 ? -48.620 8.420 86.506 1.00 84.94 203 LYS A CA 1
ATOM 1681 C C . LYS A 1 203 ? -48.912 8.026 85.051 1.00 84.94 203 LYS A C 1
ATOM 1683 O O . LYS A 1 203 ? -49.143 8.902 84.224 1.00 84.94 203 LYS A O 1
ATOM 1688 N N . GLY A 1 204 ? -48.917 6.732 84.717 1.00 79.62 204 GLY A N 1
ATOM 1689 C CA . GLY A 1 204 ? -49.093 6.240 83.340 1.00 79.62 204 GLY A CA 1
ATOM 1690 C C . GLY A 1 204 ? -50.547 6.158 82.843 1.00 79.62 204 GLY A C 1
ATOM 1691 O O . GLY A 1 204 ? -50.781 5.770 81.696 1.00 79.62 204 GLY A O 1
ATOM 1692 N N . GLY A 1 205 ? -51.529 6.512 83.679 1.00 86.56 205 GLY A N 1
ATOM 1693 C CA . GLY A 1 205 ? -52.957 6.430 83.363 1.00 86.56 205 GLY A CA 1
ATOM 1694 C C . GLY A 1 205 ? -53.545 5.014 83.460 1.00 86.56 205 GLY A C 1
ATOM 1695 O O . GLY A 1 205 ? -52.840 4.010 83.577 1.00 86.56 205 GLY A O 1
ATOM 1696 N N . THR A 1 206 ? -54.875 4.919 83.403 1.00 85.69 206 THR A N 1
ATOM 1697 C CA . THR A 1 206 ? -55.625 3.695 83.741 1.00 85.69 206 THR A CA 1
ATOM 1698 C C . THR A 1 206 ? -55.285 2.496 82.852 1.00 85.69 206 THR A C 1
ATOM 1700 O O . THR A 1 206 ? -55.095 1.394 83.357 1.00 85.69 206 THR A O 1
ATOM 1703 N N . LYS A 1 207 ? -55.174 2.684 81.528 1.00 87.69 207 LYS A N 1
ATOM 1704 C CA . LYS A 1 207 ? -54.880 1.578 80.596 1.00 87.69 207 LYS A CA 1
ATOM 1705 C C . LYS A 1 207 ? -53.491 0.982 80.840 1.00 87.69 207 LYS A C 1
ATOM 1707 O O . LYS A 1 207 ? -53.359 -0.235 80.935 1.00 87.69 207 LYS A O 1
ATOM 1712 N N . ALA A 1 208 ? -52.479 1.838 80.993 1.00 86.56 208 ALA A N 1
ATOM 1713 C CA . ALA A 1 208 ? -51.117 1.395 81.264 1.00 86.56 208 ALA A CA 1
ATOM 1714 C C . ALA A 1 208 ? -51.021 0.687 82.620 1.00 86.56 208 ALA A C 1
ATOM 1716 O O . ALA A 1 208 ? -50.351 -0.335 82.704 1.00 86.56 208 ALA A O 1
ATOM 1717 N N . LEU A 1 209 ? -51.756 1.147 83.641 1.00 89.81 209 LEU A N 1
ATOM 1718 C CA . LEU A 1 209 ? -51.810 0.468 84.935 1.00 89.81 209 LEU A CA 1
ATOM 1719 C C . LEU A 1 209 ? -52.294 -0.981 84.803 1.00 89.81 209 LEU A C 1
ATOM 1721 O O . LEU A 1 209 ? -51.639 -1.889 85.305 1.00 89.81 209 LEU A O 1
ATOM 1725 N N . TYR A 1 210 ? -53.423 -1.216 84.127 1.00 90.25 210 TYR A N 1
ATOM 1726 C CA . TYR A 1 210 ? -53.958 -2.573 83.964 1.00 90.25 210 TYR A CA 1
ATOM 1727 C C . TYR A 1 210 ? -53.021 -3.472 83.151 1.00 90.25 210 TYR A C 1
ATOM 1729 O O . TYR A 1 210 ? -52.819 -4.633 83.515 1.00 90.25 210 TYR A O 1
ATOM 1737 N N . ASP A 1 211 ? -52.405 -2.941 82.091 1.00 89.25 211 ASP A N 1
ATOM 1738 C CA . ASP A 1 211 ? -51.409 -3.679 81.313 1.00 89.25 211 ASP A CA 1
ATOM 1739 C C . ASP A 1 211 ? -50.170 -4.015 82.161 1.00 89.25 211 ASP A C 1
ATOM 1741 O O . ASP A 1 211 ? -49.629 -5.116 82.052 1.00 89.25 211 ASP A O 1
ATOM 1745 N N . THR A 1 212 ? -49.730 -3.097 83.024 1.00 90.94 212 THR A N 1
ATOM 1746 C CA . THR A 1 212 ? -48.617 -3.287 83.965 1.00 90.94 212 THR A CA 1
ATOM 1747 C C . THR A 1 212 ? -48.943 -4.326 85.032 1.00 90.94 212 THR A C 1
ATOM 1749 O O . THR A 1 212 ? -48.163 -5.257 85.215 1.00 90.94 212 THR A O 1
ATOM 1752 N N . LEU A 1 213 ? -50.115 -4.250 85.669 1.00 89.94 213 LEU A N 1
ATOM 1753 C CA . LEU A 1 213 ? -50.574 -5.241 86.648 1.00 89.94 213 LEU A CA 1
ATOM 1754 C C . LEU A 1 213 ? -50.632 -6.641 86.032 1.00 89.94 213 LEU A C 1
ATOM 1756 O O . LEU A 1 213 ? -50.087 -7.584 86.595 1.00 89.94 213 LEU A O 1
ATOM 1760 N N . LYS A 1 214 ? -51.194 -6.773 84.825 1.00 90.69 214 LYS A N 1
ATOM 1761 C CA . LYS A 1 214 ? -51.247 -8.052 84.104 1.00 90.69 214 LYS A CA 1
ATOM 1762 C C . LYS A 1 214 ? -49.853 -8.595 83.773 1.00 90.69 214 LYS A C 1
ATOM 1764 O O . LYS A 1 214 ? -49.649 -9.806 83.809 1.00 90.69 214 LYS A O 1
ATOM 1769 N N . ARG A 1 215 ? -48.894 -7.728 83.417 1.00 90.75 215 ARG A N 1
ATOM 1770 C CA . ARG A 1 215 ? -47.497 -8.134 83.174 1.00 90.75 215 ARG A CA 1
ATOM 1771 C C . ARG A 1 215 ? -46.811 -8.595 84.456 1.00 90.75 215 ARG A C 1
ATOM 1773 O O . ARG A 1 215 ? -46.199 -9.655 84.433 1.00 90.75 215 ARG A O 1
ATOM 1780 N N . LEU A 1 216 ? -46.939 -7.835 85.541 1.00 90.00 216 LEU A N 1
ATOM 1781 C CA . LEU A 1 216 ? -46.341 -8.159 86.837 1.00 90.00 216 LEU A CA 1
ATOM 1782 C C . LEU A 1 216 ? -46.951 -9.423 87.461 1.00 90.00 216 LEU A C 1
ATOM 1784 O O . LEU A 1 216 ? -46.241 -10.204 88.089 1.00 90.00 216 LEU A O 1
ATOM 1788 N N . GLU A 1 217 ? -48.249 -9.652 87.256 1.00 88.50 217 GLU A N 1
ATOM 1789 C CA . GLU A 1 217 ? -48.947 -10.880 87.654 1.00 88.50 217 GLU A CA 1
ATOM 1790 C C . GLU A 1 217 ? -48.396 -12.081 86.870 1.00 88.50 217 GLU A C 1
ATOM 1792 O O . GLU A 1 217 ? -48.032 -13.097 87.458 1.00 88.50 217 GLU A O 1
ATOM 1797 N N . LYS A 1 218 ? -48.221 -11.942 85.546 1.00 89.81 218 LYS A N 1
ATOM 1798 C CA . LYS A 1 218 ? -47.586 -12.974 84.708 1.00 89.81 218 LYS A CA 1
ATOM 1799 C C . LYS A 1 218 ? -46.132 -13.247 85.086 1.00 89.81 218 LYS A C 1
ATOM 1801 O O . LYS A 1 218 ? -45.716 -14.399 85.069 1.00 89.81 218 LYS A O 1
ATOM 1806 N N . SER A 1 219 ? -45.361 -12.214 85.421 1.00 87.81 219 SER A N 1
ATOM 1807 C CA . SER A 1 219 ? -43.979 -12.370 85.888 1.00 87.81 219 SER A CA 1
ATOM 1808 C C . SER A 1 219 ? -43.891 -12.819 87.350 1.00 87.81 219 SER A C 1
ATOM 1810 O O . SER A 1 219 ? -42.794 -12.865 87.896 1.00 87.81 219 SER A O 1
ATOM 1812 N N . SER A 1 220 ? -45.024 -13.131 87.995 1.00 85.25 220 SER A N 1
ATOM 1813 C CA . SER A 1 220 ? -45.111 -13.551 89.398 1.00 85.25 220 SER A CA 1
ATOM 1814 C C . SER A 1 220 ? -44.541 -12.545 90.408 1.00 85.25 220 SER A C 1
ATOM 1816 O O . SER A 1 220 ? -44.218 -12.927 91.528 1.00 85.25 220 SER A O 1
ATOM 1818 N N . ALA A 1 221 ? -44.418 -11.268 90.038 1.00 87.00 221 ALA A N 1
ATOM 1819 C CA . ALA A 1 221 ? -43.939 -10.213 90.935 1.00 87.00 221 ALA A CA 1
ATOM 1820 C C . ALA A 1 221 ? -45.038 -9.734 91.901 1.00 87.00 221 ALA A C 1
ATOM 1822 O O . ALA A 1 221 ? -44.750 -9.270 93.003 1.00 87.00 221 ALA A O 1
ATOM 1823 N N . ILE A 1 222 ? -46.300 -9.859 91.487 1.00 90.69 222 ILE A N 1
ATOM 1824 C CA . ILE A 1 222 ? -47.478 -9.529 92.293 1.00 90.69 222 ILE A CA 1
ATOM 1825 C C . ILE A 1 222 ? -48.479 -10.684 92.264 1.00 90.69 222 ILE A C 1
ATOM 1827 O O . ILE A 1 222 ? -48.512 -11.461 91.308 1.00 90.69 222 ILE A O 1
ATOM 1831 N N . ILE A 1 223 ? -49.326 -10.763 93.287 1.00 88.56 223 ILE A N 1
ATOM 1832 C CA . ILE A 1 223 ? -50.412 -11.738 93.399 1.00 88.56 223 ILE A CA 1
ATOM 1833 C C . ILE A 1 223 ? -51.747 -11.011 93.283 1.00 88.56 223 ILE A C 1
ATOM 1835 O O . ILE A 1 223 ? -51.959 -9.954 93.879 1.00 88.56 223 ILE A O 1
ATOM 1839 N N . ARG A 1 224 ? -52.669 -11.606 92.526 1.00 88.94 224 ARG A N 1
ATOM 1840 C CA . ARG A 1 224 ? -54.058 -11.167 92.438 1.00 88.94 224 ARG A CA 1
ATOM 1841 C C . ARG A 1 224 ? -54.921 -11.975 93.407 1.00 88.94 224 ARG A C 1
ATOM 1843 O O . ARG A 1 224 ? -55.100 -13.175 93.221 1.00 88.94 224 ARG A O 1
ATOM 1850 N N . LYS A 1 225 ? -55.517 -11.309 94.398 1.00 86.81 225 LYS A N 1
ATOM 1851 C CA . LYS A 1 225 ? -56.476 -11.906 95.343 1.00 86.81 225 LYS A CA 1
ATOM 1852 C C . LYS A 1 225 ? -57.880 -11.365 95.097 1.00 86.81 225 LYS A C 1
ATOM 1854 O O . LYS A 1 225 ? -58.070 -10.154 94.950 1.00 86.81 225 LYS A O 1
ATOM 1859 N N . LYS A 1 226 ? -58.868 -12.257 95.053 1.00 86.62 226 LYS A N 1
ATOM 1860 C CA . LYS A 1 226 ? -60.275 -11.911 94.832 1.00 86.62 226 LYS A CA 1
ATOM 1861 C C . LYS A 1 226 ? -61.067 -12.125 96.119 1.00 86.62 226 LYS A C 1
ATOM 1863 O O . LYS A 1 226 ? -61.211 -13.262 96.551 1.00 86.62 226 LYS A O 1
ATOM 1868 N N . ASP A 1 227 ? -61.650 -11.047 96.636 1.00 82.25 227 ASP A N 1
ATOM 1869 C CA . ASP A 1 227 ? -62.519 -11.075 97.813 1.00 82.25 227 ASP A CA 1
ATOM 1870 C C . ASP A 1 227 ? -63.920 -10.640 97.369 1.00 82.25 227 ASP A C 1
ATOM 1872 O O . ASP A 1 227 ? -64.192 -9.463 97.109 1.00 82.25 227 ASP A O 1
ATOM 1876 N N . GLY A 1 228 ? -64.812 -11.614 97.182 1.00 80.38 228 GLY A N 1
ATOM 1877 C CA . GLY A 1 228 ? -66.157 -11.371 96.658 1.00 80.38 228 GLY A CA 1
ATOM 1878 C C . GLY A 1 228 ? -66.146 -10.727 95.262 1.00 80.38 228 GLY A C 1
ATOM 1879 O O . GLY A 1 228 ? -65.641 -11.307 94.296 1.00 80.38 228 GLY A O 1
ATOM 1880 N N . LYS A 1 229 ? -66.734 -9.526 95.135 1.00 80.88 229 LYS A N 1
ATOM 1881 C CA . LYS A 1 229 ? -66.761 -8.744 93.878 1.00 80.88 229 LYS A CA 1
ATOM 1882 C C . LYS A 1 229 ? -65.507 -7.883 93.667 1.00 80.88 229 LYS A C 1
ATOM 1884 O O . LYS A 1 229 ? -65.347 -7.317 92.587 1.00 80.88 229 LYS A O 1
ATOM 1889 N N . GLN A 1 230 ? -64.636 -7.764 94.669 1.00 83.88 230 GLN A N 1
ATOM 1890 C CA . GLN A 1 230 ? -63.464 -6.894 94.627 1.00 83.88 230 GLN A CA 1
ATOM 1891 C C . GLN A 1 230 ? -62.192 -7.686 94.305 1.00 83.88 230 GLN A C 1
ATOM 1893 O O . GLN A 1 230 ? -62.030 -8.848 94.678 1.00 83.88 230 GLN A O 1
ATOM 1898 N N . VAL A 1 231 ? -61.289 -7.043 93.569 1.00 86.38 231 VAL A N 1
ATOM 1899 C CA . VAL A 1 231 ? -59.995 -7.601 93.172 1.00 86.38 231 VAL A CA 1
ATOM 1900 C C . VAL A 1 231 ? -58.914 -6.706 93.737 1.00 86.38 231 VAL A C 1
ATOM 1902 O O . VAL A 1 231 ? -58.969 -5.486 93.582 1.00 86.38 231 VAL A O 1
ATOM 1905 N N . PHE A 1 232 ? -57.919 -7.332 94.340 1.00 88.00 232 PHE A N 1
ATOM 1906 C CA . PHE A 1 232 ? -56.796 -6.657 94.949 1.00 88.00 232 PHE A CA 1
ATOM 1907 C C . PHE A 1 232 ? -55.488 -7.252 94.446 1.00 88.00 232 PHE A C 1
ATOM 1909 O O . PHE A 1 232 ? -55.423 -8.438 94.109 1.00 88.00 232 PHE A O 1
ATOM 1916 N N . TYR A 1 233 ? -54.458 -6.419 94.451 1.00 90.00 233 TYR A N 1
ATOM 1917 C CA . TYR A 1 233 ? -53.098 -6.792 94.108 1.00 90.00 233 TYR A CA 1
ATOM 1918 C C . TYR A 1 233 ? -52.183 -6.534 95.304 1.00 90.00 233 TYR A C 1
ATOM 1920 O O . TYR A 1 233 ? -52.376 -5.567 96.042 1.00 90.00 233 TYR A O 1
ATOM 1928 N N . GLU A 1 234 ? -51.208 -7.410 95.498 1.00 88.62 234 GLU A N 1
ATOM 1929 C CA . GLU A 1 234 ? -50.187 -7.319 96.545 1.00 88.62 234 GLU A CA 1
ATOM 1930 C C . GLU A 1 234 ? -48.852 -7.848 96.014 1.00 88.62 234 GLU A C 1
ATOM 1932 O O . GLU A 1 234 ? -48.826 -8.597 95.032 1.00 88.62 234 GLU A O 1
ATOM 1937 N N . LEU A 1 235 ? -47.743 -7.446 96.634 1.00 88.38 235 LEU A N 1
ATOM 1938 C CA . LEU A 1 235 ? -46.436 -8.012 96.305 1.00 88.38 235 LEU A CA 1
ATOM 1939 C C . LEU A 1 235 ? -46.406 -9.494 96.682 1.00 88.38 235 LEU A C 1
ATOM 1941 O O . LEU A 1 235 ? -46.927 -9.887 97.724 1.00 88.38 235 LEU A O 1
ATOM 1945 N N . LYS A 1 236 ? -45.777 -10.313 95.838 1.00 85.06 236 LYS A N 1
ATOM 1946 C CA . LYS A 1 236 ? -45.476 -11.693 96.209 1.00 85.06 236 LYS A CA 1
ATOM 1947 C C . LYS A 1 236 ? -44.375 -11.677 97.270 1.00 85.06 236 LYS A C 1
ATOM 1949 O O . LYS A 1 236 ? -43.293 -11.150 97.014 1.00 85.06 236 LYS A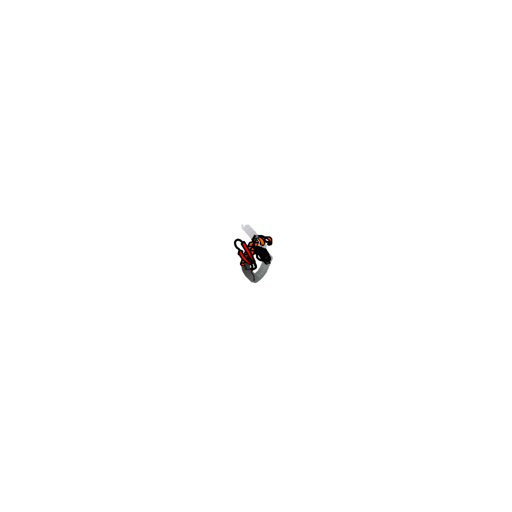 O 1
ATOM 1954 N N . GLU A 1 237 ? -44.649 -12.240 98.441 1.00 72.94 237 GLU A N 1
ATOM 1955 C CA . GLU A 1 237 ? -43.612 -12.503 99.441 1.00 72.94 237 GLU A CA 1
ATOM 1956 C C . GLU A 1 237 ? -42.596 -13.492 98.848 1.00 72.94 237 GLU A C 1
ATOM 1958 O O . GLU A 1 237 ? -42.984 -14.448 98.167 1.00 72.94 237 GLU A O 1
ATOM 1963 N N . LYS A 1 238 ? -41.303 -13.186 99.000 1.00 59.09 238 LYS A N 1
ATOM 1964 C CA . LYS A 1 238 ? -40.216 -14.042 98.507 1.00 59.09 238 LYS A CA 1
ATOM 1965 C C . LYS A 1 238 ? -40.153 -15.347 99.283 1.00 59.09 238 LYS A C 1
ATOM 1967 O O . LYS A 1 238 ? -40.247 -15.272 100.525 1.00 59.09 238 LYS A O 1
#

Radius of gyration: 90.45 Å; chains: 1; bounding box: 131×40×259 Å

Sequence (238 aa):
MNNKFNLRVRIILDKIRKTIENNNESGKNTLDNDKITLELGKLNNKVDGISKEVKGHSKTFKELEEGLPEYLENTNNNTEKILEHDATLEKILKYIEQENKTKEERELKIKELENRINDLEKINNNWNVMKTWTEKINAKINENDKKSSEKIKLMESKFNGIEKYINTERYKKTIKRETDNEQVLSILKNGRSQPKDLVKNFKGGTKALYDTLKRLEKSSAIIRKKDGKQVFYELKEK

Organism: Methanococcus maripaludis (NCBI:txid39152)

pLDDT: mean 85.89, std 10.26, range [46.72, 97.31]

InterPro domains:
  IPR036388 Winged helix-like DNA-binding domain superfamily [G3DSA:1.10.10.10] (178-238)
  IPR036390 Winged helix DNA-binding domain superfamily [SSF46785] (183-238)

Foldseek 3Di:
DPPVVVVVVVVVVVVVVVVVVVCVVVPPPPPPVVVVVVVVVVVVVVVVVVVVVVVVVVVVVVVCVVCVVVVVVVVVVVVVVVVVVVVVVVVVVVVVVVVVVVVVVVVVVVVVVVVVVVVVVVVVVVVVVVVVVVVVVVVVVVVVVVVVVVVVVVVVVVVVVVVVVVVVVVVVVVVVLVVQLVQLQVVQVVDKDFLVVSQVRGPPHSVSNVVSQVVCVVVQQWDWDDDPPTIIIHGDDD

Secondary structure (DSSP, 8-state):
--HHHHHHHHHHHHHHHHHHHHHHHS------HHHHHHHHHHHHHHHHHHHHHHHHHHHHHHHHHHHHHHHHHHHHHHHHHHHHHHHHHHHHHHHHHHHHHHHHHHHHHHHHHHHHHHHHHHHHHHHHHHHHHHHHHHHHHHHHHHHHHHHHHHHHHHHHHHHHHHHHHHHHHHHHHHHHHHHHHHHHTTS-B-HHHHHHH-TTHHHHHHHHHHHHHHTTSEEEEEETTEEEEEEPP-